Protein AF-A0A8T1UIR9-F1 (afdb_monomer_lite)

Sequence (201 aa):
MLSTDAGNGFYNWQADTLLRYFVLLFEVVESRVASELPESATGNTGTAGISAASEYYEDLECSSRRFLLLAFSPVETEKDLSAQSEYDLIADTLSRYNKPWNAVKFMVGDNCSVDQYIGRKEGAIPQIGCASHRFNLAVKDYLKKKDELITKVHAFMSKLRTVKGRAILRRVSHLSPLLRNGTRWSSTYETRYVKLQPLIV

pLDDT: mean 76.5, std 17.32, range [30.45, 92.62]

Organism: NCBI:txid29920

Secondary structure (DSSP, 8-state):
--------------HHHHHHHHHHHHHHHHHHHHHHS-SSB----------SS----GGG-BTTB----------S-TT---HHHHHHHHHHHHHHTT--GGGB--EEE-S-HHHHHHHHSTTPPPEEE-HHHHHHHHHHHHHGGGHHHHHHHHHHHHHHTSHHHHHHHHHH-S-------SSSGGGGT-THHHHHGGGT-

Radius of gyration: 24.27 Å; chains: 1; bounding box: 61×70×57 Å

Structure (mmCIF, N/CA/C/O backbone):
data_AF-A0A8T1UIR9-F1
#
_entry.id   AF-A0A8T1UIR9-F1
#
loop_
_atom_site.group_PDB
_atom_site.id
_atom_site.type_symbol
_atom_site.label_atom_id
_atom_site.label_alt_id
_atom_site.label_comp_id
_atom_site.label_asym_id
_atom_site.label_entity_id
_atom_site.label_seq_id
_atom_site.pdbx_PDB_ins_code
_atom_site.Cartn_x
_atom_site.Cartn_y
_atom_site.Cartn_z
_atom_site.occupancy
_atom_site.B_iso_or_equiv
_atom_site.auth_seq_id
_atom_site.auth_comp_id
_atom_site.auth_asym_id
_atom_site.auth_atom_id
_atom_site.pdbx_PDB_model_num
ATOM 1 N N . MET A 1 1 ? -42.740 53.243 -10.051 1.00 35.62 1 MET A N 1
ATOM 2 C CA . MET A 1 1 ? -42.230 53.038 -11.421 1.00 35.62 1 MET A CA 1
ATOM 3 C C . MET A 1 1 ? -41.187 51.943 -11.325 1.00 35.62 1 MET A C 1
ATOM 5 O O . MET A 1 1 ? -40.264 52.079 -10.534 1.00 35.62 1 MET A O 1
ATOM 9 N N . LEU A 1 2 ? -41.451 50.813 -11.974 1.00 37.88 2 LEU A N 1
ATOM 10 C CA . LEU A 1 2 ? -40.616 49.614 -11.958 1.00 37.88 2 LEU A CA 1
ATOM 11 C C . LEU A 1 2 ? -39.242 49.911 -12.570 1.00 37.88 2 LEU A C 1
ATOM 13 O O . LEU A 1 2 ? -39.187 50.482 -13.653 1.00 37.88 2 LEU A O 1
ATOM 17 N N . SER A 1 3 ? -38.173 49.449 -11.926 1.00 30.97 3 SER A N 1
ATOM 18 C CA . SER A 1 3 ? -37.089 48.780 -12.647 1.00 30.97 3 SER A CA 1
ATOM 19 C C . SER A 1 3 ? -36.356 47.856 -11.684 1.00 30.97 3 SER A C 1
ATOM 21 O O . SER A 1 3 ? -35.599 48.281 -10.818 1.00 30.97 3 SER A O 1
ATOM 23 N N . THR A 1 4 ? -36.678 46.578 -11.819 1.00 44.00 4 THR A N 1
ATOM 24 C CA . THR A 1 4 ? -35.872 45.435 -11.404 1.00 44.00 4 THR A CA 1
ATOM 25 C C . THR A 1 4 ? -34.507 45.502 -12.074 1.00 44.00 4 THR A C 1
ATOM 27 O O . THR A 1 4 ? -34.462 45.688 -13.287 1.00 44.00 4 THR A O 1
ATOM 30 N N . ASP A 1 5 ? -33.433 45.244 -11.333 1.00 34.41 5 ASP A N 1
ATOM 31 C CA . ASP A 1 5 ? -32.282 44.584 -11.937 1.00 34.41 5 ASP A CA 1
ATOM 32 C C . ASP A 1 5 ? -31.782 43.467 -11.028 1.00 34.41 5 ASP A C 1
ATOM 34 O O . ASP A 1 5 ? -31.649 43.609 -9.810 1.00 34.41 5 ASP A O 1
ATOM 38 N N . ALA A 1 6 ? -31.672 42.303 -11.652 1.00 38.66 6 ALA A N 1
ATOM 39 C CA . ALA A 1 6 ? -31.572 41.007 -11.025 1.00 38.66 6 ALA A CA 1
ATOM 40 C C . ALA A 1 6 ? -30.258 40.859 -10.253 1.00 38.66 6 ALA A C 1
ATOM 42 O O . ALA A 1 6 ? -29.174 41.168 -10.749 1.00 38.66 6 ALA A O 1
ATOM 43 N N . GLY A 1 7 ? -30.370 40.327 -9.036 1.00 35.78 7 GLY A N 1
ATOM 44 C CA . GLY A 1 7 ? -29.235 39.887 -8.245 1.00 35.78 7 GLY A CA 1
ATOM 45 C C . GLY A 1 7 ? -28.451 38.811 -8.987 1.00 35.78 7 GLY A C 1
ATOM 46 O O . GLY A 1 7 ? -28.804 37.635 -8.950 1.00 35.78 7 GLY A O 1
ATOM 47 N N . ASN A 1 8 ? -27.345 39.212 -9.607 1.00 36.91 8 ASN A N 1
ATOM 48 C CA . ASN A 1 8 ? -26.257 38.312 -9.954 1.00 36.91 8 ASN A CA 1
ATOM 49 C C . ASN A 1 8 ? -25.534 37.929 -8.657 1.00 36.91 8 ASN A C 1
ATOM 51 O O . ASN A 1 8 ? -24.481 38.464 -8.313 1.00 36.91 8 ASN A O 1
ATOM 55 N N . GLY A 1 9 ? -26.142 37.003 -7.913 1.00 38.41 9 GLY A N 1
ATOM 56 C CA . GLY A 1 9 ? -25.526 36.299 -6.797 1.00 38.41 9 GLY A CA 1
ATOM 57 C C . GLY A 1 9 ? -24.445 35.350 -7.305 1.00 38.41 9 GLY A C 1
ATOM 58 O O . GLY A 1 9 ? -24.598 34.134 -7.248 1.00 38.41 9 GLY A O 1
ATOM 59 N N . PHE A 1 10 ? -23.342 35.902 -7.808 1.00 39.75 10 PHE A N 1
ATOM 60 C CA . PHE A 1 10 ? -22.087 35.170 -7.864 1.00 39.75 10 PHE A CA 1
ATOM 61 C C . PHE A 1 10 ? -21.621 35.004 -6.419 1.00 39.75 10 PHE A C 1
ATOM 63 O O . PHE A 1 10 ? -20.957 35.875 -5.860 1.00 39.75 10 PHE A O 1
ATOM 70 N N . TYR A 1 11 ? -22.040 33.905 -5.786 1.00 47.19 11 TYR A N 1
ATOM 71 C CA . TYR A 1 11 ? -21.495 33.472 -4.508 1.00 47.19 11 TYR A CA 1
ATOM 72 C C . TYR A 1 11 ? -19.992 33.291 -4.693 1.00 47.19 11 TYR A C 1
ATOM 74 O O . TYR A 1 11 ? -19.519 32.344 -5.321 1.00 47.19 11 TYR A O 1
ATOM 82 N N . ASN A 1 12 ? -19.249 34.275 -4.204 1.00 46.66 12 ASN A N 1
ATOM 83 C CA . ASN A 1 12 ? -17.804 34.279 -4.188 1.00 46.66 12 ASN A CA 1
ATOM 84 C C . ASN A 1 12 ? -17.397 33.290 -3.090 1.00 46.66 12 ASN A C 1
ATOM 86 O O . ASN A 1 12 ? -17.334 33.646 -1.914 1.00 46.66 12 ASN A O 1
ATOM 90 N N . TRP A 1 13 ? -17.236 32.016 -3.451 1.00 48.34 13 TRP A N 1
ATOM 91 C CA . TRP A 1 13 ? -16.818 30.967 -2.525 1.00 48.34 13 TRP A CA 1
ATOM 92 C C . TRP A 1 13 ? -15.365 31.218 -2.112 1.00 48.34 13 TRP A C 1
ATOM 94 O O . TRP A 1 13 ? -14.429 30.700 -2.718 1.00 48.34 13 TRP A O 1
ATOM 104 N N . GLN A 1 14 ? -15.159 32.055 -1.095 1.00 60.00 14 GLN A N 1
ATOM 105 C CA . GLN A 1 14 ? -13.862 32.160 -0.434 1.00 60.00 14 GLN A CA 1
ATOM 106 C C . GLN A 1 14 ? -13.521 30.795 0.172 1.00 60.00 14 GLN A C 1
ATOM 108 O O . GLN A 1 14 ? -14.386 30.142 0.763 1.00 60.00 14 GLN A O 1
ATOM 113 N N . ALA A 1 15 ? -12.266 30.364 0.020 1.00 63.03 15 ALA A N 1
ATOM 114 C CA . ALA A 1 15 ? -11.771 29.070 0.494 1.00 63.03 15 ALA A CA 1
ATOM 115 C C . ALA A 1 15 ? -12.137 28.788 1.969 1.00 63.03 15 ALA A C 1
ATOM 117 O O . ALA A 1 15 ? -12.459 27.653 2.315 1.00 63.03 15 ALA A O 1
ATOM 118 N N . ASP A 1 16 ? -12.209 29.835 2.795 1.00 71.94 16 ASP A N 1
ATOM 119 C CA . ASP A 1 16 ? -12.599 29.770 4.209 1.00 71.94 16 ASP A CA 1
ATOM 120 C C . ASP A 1 16 ? -14.037 29.271 4.425 1.00 71.94 16 ASP A C 1
ATOM 122 O O . ASP A 1 16 ? -14.321 28.551 5.382 1.00 71.94 16 ASP A O 1
ATOM 126 N N . THR A 1 17 ? -14.955 29.603 3.512 1.00 81.56 17 THR A N 1
ATOM 127 C CA . THR A 1 17 ? -16.352 29.154 3.587 1.00 81.56 17 THR A CA 1
ATOM 128 C C . THR A 1 17 ? -16.456 27.666 3.270 1.00 81.56 17 THR A C 1
ATOM 130 O O . THR A 1 17 ? -17.125 26.928 3.990 1.00 81.56 17 THR A O 1
ATOM 133 N N . LEU A 1 18 ? -15.756 27.201 2.231 1.00 87.12 18 LEU A N 1
ATOM 134 C CA . LEU A 1 18 ? -15.756 25.791 1.839 1.00 87.12 18 LEU A CA 1
ATOM 135 C C . LEU A 1 18 ? -15.118 24.912 2.922 1.00 87.12 18 LEU A C 1
ATOM 137 O O . LEU A 1 18 ? -15.689 23.887 3.290 1.00 87.12 18 LEU A O 1
ATOM 141 N N . LEU A 1 19 ? -13.975 25.337 3.471 1.00 85.88 19 LEU A N 1
ATOM 142 C CA . LEU A 1 19 ? -13.292 24.618 4.546 1.00 85.88 19 LEU A CA 1
ATOM 143 C C . LEU A 1 19 ? -14.192 24.465 5.776 1.00 85.88 19 LEU A C 1
ATOM 145 O O . LEU A 1 19 ? -14.291 23.377 6.338 1.00 85.88 19 LEU A O 1
ATOM 149 N N . ARG A 1 20 ? -14.913 25.527 6.153 1.00 86.12 20 ARG A N 1
ATOM 150 C CA . ARG A 1 20 ? -15.867 25.479 7.265 1.00 86.12 20 ARG A CA 1
ATOM 151 C C . ARG A 1 20 ? -16.979 24.454 7.035 1.00 86.12 20 ARG A C 1
ATOM 153 O O . ARG A 1 20 ? -17.308 23.710 7.955 1.00 86.12 20 ARG A O 1
ATOM 160 N N . TYR A 1 21 ? -17.544 24.388 5.829 1.00 88.69 21 TYR A N 1
ATOM 161 C CA . TYR A 1 21 ? -18.560 23.381 5.506 1.00 88.69 21 TYR A CA 1
ATOM 162 C C . TYR A 1 21 ? -17.997 21.960 5.498 1.00 88.69 21 TYR A C 1
ATOM 164 O O . TYR A 1 21 ? -18.683 21.054 5.961 1.00 88.69 21 TYR A O 1
ATOM 172 N N . PHE A 1 22 ? -16.758 21.760 5.039 1.00 89.25 22 PHE A N 1
ATOM 173 C CA . PHE A 1 22 ? -16.093 20.459 5.142 1.00 89.25 22 PHE A CA 1
ATOM 174 C C . PHE A 1 22 ? -15.939 20.010 6.595 1.00 89.25 22 PHE A C 1
ATOM 176 O O . PHE A 1 22 ? -16.275 18.872 6.903 1.00 89.25 22 PHE A O 1
ATOM 183 N N . VAL A 1 23 ? -15.505 20.900 7.494 1.00 87.06 23 VAL A N 1
ATOM 184 C CA . VAL A 1 23 ? -15.367 20.585 8.927 1.00 87.06 23 VAL A CA 1
ATOM 185 C C . VAL A 1 23 ? -16.710 20.191 9.544 1.00 87.06 23 VAL A C 1
ATOM 187 O O . VAL A 1 23 ? -16.805 19.144 10.176 1.00 87.06 23 VAL A O 1
ATOM 190 N N . LEU A 1 24 ? -17.769 20.968 9.296 1.00 88.44 24 LEU A N 1
ATOM 191 C CA . LEU A 1 24 ? -19.112 20.640 9.792 1.00 88.44 24 LEU A CA 1
ATOM 192 C C . LEU A 1 24 ? -19.638 19.319 9.213 1.00 88.44 24 LEU A C 1
ATOM 194 O O . LEU A 1 24 ? -20.294 18.546 9.906 1.00 88.44 24 LEU A O 1
ATOM 198 N N . LEU A 1 25 ? -19.353 19.048 7.936 1.00 90.94 25 LEU A N 1
ATOM 199 C CA . LEU A 1 25 ? -19.733 17.793 7.302 1.00 90.94 25 LEU A CA 1
ATOM 200 C C . LEU A 1 25 ? -18.989 16.608 7.926 1.00 90.94 25 LEU A C 1
ATOM 202 O O . LEU A 1 25 ? -19.608 15.563 8.114 1.00 90.94 25 LEU A O 1
ATOM 206 N N . PHE A 1 26 ? -17.707 16.760 8.274 1.00 88.25 26 PHE A N 1
ATOM 207 C CA . PHE A 1 26 ? -16.951 15.704 8.945 1.00 88.25 26 PHE A CA 1
ATOM 208 C C . PHE A 1 26 ? -17.591 15.311 10.273 1.00 88.25 26 PHE A C 1
ATOM 210 O O . PHE A 1 26 ? -17.809 14.124 10.476 1.00 88.25 26 PHE A O 1
ATOM 217 N N . GLU A 1 27 ? -17.996 16.262 11.117 1.00 86.50 27 GLU A N 1
ATOM 218 C CA . GLU A 1 27 ? -18.657 15.950 12.397 1.00 86.50 27 GLU A CA 1
ATOM 219 C C . GLU A 1 27 ? -19.936 15.114 12.206 1.00 86.50 27 GLU A C 1
ATOM 221 O O . GLU A 1 27 ? -20.182 14.132 12.919 1.00 86.50 27 GLU A O 1
ATOM 226 N N . VAL A 1 28 ? -20.745 15.468 11.202 1.00 91.06 28 VAL A N 1
ATOM 227 C CA . VAL A 1 28 ? -21.984 14.749 10.870 1.00 91.06 28 VAL A CA 1
ATOM 228 C C . VAL A 1 28 ? -21.684 13.355 10.314 1.00 91.06 28 VAL A C 1
ATOM 230 O O . VAL A 1 28 ? -22.320 12.376 10.715 1.00 91.06 28 VAL A O 1
ATOM 233 N N . VAL A 1 29 ? -20.720 13.248 9.397 1.00 90.69 29 VAL A N 1
ATOM 234 C CA . VAL A 1 29 ? -20.327 11.979 8.773 1.00 90.69 29 VAL A CA 1
ATOM 235 C C . VAL A 1 29 ? -19.690 11.046 9.798 1.00 90.69 29 VAL A C 1
ATOM 237 O O . VAL A 1 29 ? -20.071 9.881 9.851 1.00 90.69 29 VAL A O 1
ATOM 240 N N . GLU A 1 30 ? -18.787 11.537 10.646 1.00 89.94 30 GLU A N 1
ATOM 241 C CA . GLU A 1 30 ? -18.134 10.751 11.696 1.00 89.94 30 GLU A CA 1
ATOM 242 C C . GLU A 1 30 ? -19.163 10.189 12.680 1.00 89.94 30 GLU A C 1
ATOM 244 O O . GLU A 1 30 ? -19.167 8.986 12.950 1.00 89.94 30 GLU A O 1
ATOM 249 N N . SER A 1 31 ? -20.113 11.022 13.120 1.00 89.62 31 SER A N 1
ATOM 250 C CA . SER A 1 31 ? -21.222 10.593 13.982 1.00 89.62 31 SER A CA 1
ATOM 251 C C . SER A 1 31 ? -22.072 9.507 13.318 1.00 89.62 31 SER A C 1
ATOM 253 O O . SER A 1 31 ? -22.444 8.512 13.950 1.00 89.62 31 SER A O 1
ATOM 255 N N . ARG A 1 32 ? -22.365 9.660 12.020 1.00 90.25 32 ARG A N 1
ATOM 256 C CA . ARG A 1 32 ? -23.146 8.671 11.273 1.00 90.25 32 ARG A CA 1
ATOM 257 C C . ARG A 1 32 ? -22.385 7.357 11.117 1.00 90.25 32 ARG A C 1
ATOM 259 O O . ARG A 1 32 ? -22.952 6.304 11.403 1.00 90.25 32 ARG A O 1
ATOM 266 N N . VAL A 1 33 ? -21.114 7.413 10.726 1.00 87.56 33 VAL A N 1
ATOM 267 C CA . VAL A 1 33 ? -20.243 6.239 10.588 1.00 87.56 33 VAL A CA 1
ATOM 268 C C . VAL A 1 33 ? -20.112 5.517 11.926 1.00 87.56 33 VAL A C 1
ATOM 270 O O . VAL A 1 33 ? -20.295 4.306 11.964 1.00 87.56 33 VAL A O 1
ATOM 273 N N . ALA A 1 34 ? -19.904 6.228 13.038 1.00 86.81 34 ALA A N 1
ATOM 274 C CA . ALA A 1 34 ? -19.841 5.622 14.369 1.00 86.81 34 ALA A CA 1
ATOM 275 C C . ALA A 1 34 ? -21.118 4.829 14.718 1.00 86.81 34 ALA A C 1
ATOM 277 O O . ALA A 1 34 ? -21.026 3.728 15.271 1.00 86.81 34 ALA A O 1
ATOM 278 N N . SER A 1 35 ? -22.292 5.359 14.344 1.00 86.12 35 SER A N 1
ATOM 279 C CA . SER A 1 35 ? -23.594 4.707 14.561 1.00 86.12 35 SER A CA 1
ATOM 280 C C . SER A 1 35 ? -23.853 3.504 13.647 1.00 86.12 35 SER A C 1
ATOM 282 O O . SER A 1 35 ? -24.538 2.567 14.049 1.00 86.12 35 SER A O 1
ATOM 284 N N . GLU A 1 36 ? -23.318 3.518 12.424 1.00 84.69 36 GLU A N 1
ATOM 285 C CA . GLU A 1 36 ? -23.505 2.441 11.443 1.00 84.69 36 GLU A CA 1
ATOM 286 C C . GLU A 1 36 ? -22.435 1.352 11.541 1.00 84.69 36 GLU A C 1
ATOM 288 O O . GLU A 1 36 ? -22.666 0.217 11.116 1.00 84.69 36 GLU A O 1
ATOM 293 N N . LEU A 1 37 ? -21.260 1.679 12.085 1.00 81.25 37 LEU A N 1
ATOM 294 C CA . LEU A 1 37 ? -20.197 0.712 12.280 1.00 81.25 37 LEU A CA 1
ATOM 295 C C . LEU A 1 37 ? -20.673 -0.377 13.249 1.00 81.25 37 LEU A C 1
ATOM 297 O O . LEU A 1 37 ? -21.102 -0.059 14.364 1.00 81.25 37 LEU A O 1
ATOM 301 N N . PRO A 1 38 ? -20.545 -1.659 12.877 1.00 75.00 38 PRO A N 1
ATOM 302 C CA . PRO A 1 38 ? -20.965 -2.751 13.740 1.00 75.00 38 PRO A CA 1
ATOM 303 C C . PRO A 1 38 ? -20.142 -2.774 15.037 1.00 75.00 38 PRO A C 1
ATOM 305 O O . PRO A 1 38 ? -19.020 -2.265 15.097 1.00 75.00 38 PRO A O 1
ATOM 308 N N . GLU A 1 39 ? -20.689 -3.384 16.090 1.00 68.69 39 GLU A N 1
ATOM 309 C CA . GLU A 1 39 ? -19.964 -3.606 17.357 1.00 68.69 39 GLU A CA 1
ATOM 310 C C . GLU A 1 39 ? -18.717 -4.483 17.159 1.00 68.69 39 GLU A C 1
ATOM 312 O O . GLU A 1 39 ? -17.718 -4.341 17.860 1.00 68.69 39 GLU A O 1
ATOM 317 N N . SER A 1 40 ? -18.758 -5.353 16.148 1.00 60.72 40 SER A N 1
ATOM 318 C CA . SER A 1 40 ? -17.614 -6.102 15.641 1.00 60.72 40 SER A CA 1
ATOM 319 C C . SER A 1 40 ? -17.416 -5.820 14.156 1.00 60.72 40 SER A C 1
ATOM 321 O O . SER A 1 40 ? -18.279 -6.173 13.350 1.00 60.72 40 SER A O 1
ATOM 323 N N . ALA A 1 41 ? -16.273 -5.249 13.784 1.00 57.81 41 ALA A N 1
ATOM 324 C CA . ALA A 1 41 ? -15.908 -4.977 12.400 1.00 57.81 41 ALA A CA 1
ATOM 325 C C . ALA A 1 41 ? -14.615 -5.715 12.020 1.00 57.81 41 ALA A C 1
ATOM 327 O O . ALA A 1 41 ? -13.683 -5.877 12.806 1.00 57.81 41 ALA A O 1
ATOM 328 N N . THR A 1 42 ? -14.538 -6.163 10.775 1.00 51.53 42 THR A N 1
ATOM 329 C CA . THR A 1 42 ? -13.288 -6.628 10.165 1.00 51.53 42 THR A CA 1
ATOM 330 C C . THR A 1 42 ? -12.656 -5.460 9.427 1.00 51.53 42 THR A C 1
ATOM 332 O O . THR A 1 42 ? -13.257 -4.942 8.488 1.00 51.53 42 THR A O 1
ATOM 335 N N . GLY A 1 43 ? -11.480 -5.022 9.877 1.00 50.41 43 GLY A N 1
ATOM 336 C CA . GLY A 1 43 ? -10.747 -3.913 9.278 1.00 50.41 43 GLY A CA 1
ATOM 337 C C . GLY A 1 43 ? -9.685 -4.415 8.306 1.00 50.41 43 GLY A C 1
ATOM 338 O O . GLY A 1 43 ? -8.949 -5.353 8.599 1.00 50.41 43 GLY A O 1
ATOM 339 N N . ASN A 1 44 ? -9.583 -3.779 7.144 1.00 48.38 44 ASN A N 1
ATOM 340 C CA . ASN A 1 44 ? -8.355 -3.815 6.361 1.00 48.38 44 ASN A CA 1
ATOM 341 C C . ASN A 1 44 ? -7.534 -2.593 6.781 1.00 48.38 44 ASN A C 1
ATOM 343 O O . ASN A 1 44 ? -7.704 -1.513 6.225 1.00 48.38 44 ASN A O 1
ATOM 347 N N . THR A 1 45 ? -6.691 -2.734 7.796 1.00 46.72 45 THR A N 1
ATOM 348 C CA . THR A 1 45 ? -5.608 -1.781 8.072 1.00 46.72 45 THR A CA 1
ATOM 349 C C . THR A 1 45 ? -4.461 -2.095 7.119 1.00 46.72 45 THR A C 1
ATOM 351 O O . THR A 1 45 ? -3.392 -2.538 7.515 1.00 46.72 45 THR A O 1
ATOM 354 N N . GLY A 1 46 ? -4.731 -1.933 5.824 1.00 43.09 46 GLY A N 1
ATOM 355 C CA . GLY A 1 46 ? -3.705 -2.011 4.806 1.00 43.09 46 GLY A CA 1
ATOM 356 C C . GLY A 1 46 ? -2.860 -0.757 4.918 1.00 43.09 46 GLY A C 1
ATOM 357 O O . GLY A 1 46 ? -3.298 0.319 4.505 1.00 43.09 46 GLY A O 1
ATOM 358 N N . THR A 1 47 ? -1.651 -0.891 5.447 1.00 40.25 47 THR A N 1
ATOM 359 C CA . THR A 1 47 ? -0.556 0.037 5.190 1.00 40.25 47 THR A CA 1
ATOM 360 C C . THR A 1 47 ? -0.297 0.051 3.694 1.00 40.25 47 THR A C 1
ATOM 362 O O . THR A 1 47 ? 0.517 -0.674 3.125 1.00 40.25 47 THR A O 1
ATOM 365 N N . ALA A 1 48 ? -1.027 0.913 3.002 1.00 40.09 48 ALA A N 1
ATOM 366 C CA . ALA A 1 48 ? -0.605 1.416 1.721 1.00 40.09 48 ALA A CA 1
ATOM 367 C C . ALA A 1 48 ? 0.653 2.256 1.980 1.00 40.09 48 ALA A C 1
ATOM 369 O O . ALA A 1 48 ? 0.582 3.476 2.095 1.00 40.09 48 ALA A O 1
ATOM 370 N N . GLY A 1 49 ? 1.818 1.610 2.070 1.00 35.44 49 GLY A N 1
ATOM 371 C CA . GLY A 1 49 ? 3.114 2.253 1.876 1.00 35.44 49 GLY A CA 1
ATOM 372 C C . GLY A 1 49 ? 3.210 2.768 0.438 1.00 35.44 49 GLY A C 1
ATOM 373 O O . GLY A 1 49 ? 3.979 2.255 -0.371 1.00 35.44 49 GLY A O 1
ATOM 374 N N . ILE A 1 50 ? 2.365 3.735 0.079 1.00 36.56 50 ILE A N 1
ATOM 375 C CA . ILE A 1 50 ? 2.219 4.267 -1.268 1.00 36.56 50 ILE A CA 1
ATOM 376 C C . ILE A 1 50 ? 2.786 5.677 -1.253 1.00 36.56 50 ILE A C 1
ATOM 378 O O . ILE A 1 50 ? 2.175 6.641 -0.799 1.00 36.56 50 ILE A O 1
ATOM 382 N N . SER A 1 51 ? 3.986 5.791 -1.815 1.00 31.31 51 SER A N 1
ATOM 383 C CA . SER A 1 51 ? 4.466 7.071 -2.310 1.00 31.31 51 SER A CA 1
ATOM 384 C C . SER A 1 51 ? 3.576 7.503 -3.484 1.00 31.31 51 SER A C 1
ATOM 386 O O . SER A 1 51 ? 3.596 6.904 -4.554 1.00 31.31 51 SER A O 1
ATOM 388 N N . ALA A 1 52 ? 2.818 8.574 -3.250 1.00 30.70 52 ALA A N 1
ATOM 389 C CA . ALA A 1 52 ? 2.160 9.443 -4.225 1.00 30.70 52 ALA A CA 1
ATOM 390 C C . ALA A 1 52 ? 0.978 8.889 -5.072 1.00 30.70 52 ALA A C 1
ATOM 392 O O . ALA A 1 52 ? 1.130 8.223 -6.093 1.00 30.70 52 ALA A O 1
ATOM 393 N N . ALA A 1 53 ? -0.211 9.392 -4.716 1.00 30.45 53 ALA A N 1
ATOM 394 C CA . ALA A 1 53 ? -1.128 10.167 -5.569 1.00 30.45 53 ALA A CA 1
ATOM 395 C C . ALA A 1 53 ? -1.918 9.524 -6.733 1.00 30.45 53 ALA A C 1
ATOM 397 O O . ALA A 1 53 ? -2.599 10.271 -7.432 1.00 30.45 53 ALA A O 1
ATOM 398 N N . SER A 1 54 ? -1.908 8.211 -6.989 1.00 33.56 54 SER A N 1
ATOM 399 C CA . SER A 1 54 ? -2.687 7.692 -8.139 1.00 33.56 54 SER A CA 1
ATOM 400 C C . SER A 1 54 ? -3.022 6.192 -8.089 1.00 33.56 54 SER A C 1
ATOM 402 O O . SER A 1 54 ? -2.829 5.489 -9.082 1.00 33.56 54 SER A O 1
ATOM 404 N N . GLU A 1 55 ? -3.547 5.663 -6.985 1.00 38.06 55 GLU A N 1
ATOM 405 C CA . GLU A 1 55 ? -4.086 4.290 -6.996 1.00 38.06 55 GLU A CA 1
ATOM 406 C C . GLU A 1 55 ? -5.502 4.267 -6.402 1.00 38.06 55 GLU A C 1
ATOM 408 O O . GLU A 1 55 ? -5.717 4.481 -5.214 1.00 38.06 55 GLU A O 1
ATOM 413 N N . TYR A 1 56 ? -6.473 4.116 -7.308 1.00 38.66 56 TYR A N 1
ATOM 414 C CA . TYR A 1 56 ? -7.900 3.933 -7.053 1.00 38.66 56 TYR A CA 1
ATOM 415 C C . TYR A 1 56 ? -8.082 2.596 -6.317 1.00 38.66 56 TYR A C 1
ATOM 417 O O . TYR A 1 56 ? -7.547 1.579 -6.759 1.00 38.66 56 TYR A O 1
ATOM 425 N N . TYR A 1 57 ? -8.807 2.586 -5.199 1.00 49.09 57 TYR A N 1
ATOM 426 C CA . TYR A 1 57 ? -9.092 1.366 -4.442 1.00 49.09 57 TYR A CA 1
ATOM 427 C C . TYR A 1 57 ? -10.170 0.533 -5.159 1.00 49.09 57 TYR A C 1
ATOM 429 O O . TYR A 1 57 ? -11.336 0.560 -4.772 1.00 49.09 57 TYR A O 1
ATOM 437 N N . GLU A 1 58 ? -9.797 -0.212 -6.202 1.00 41.38 58 GLU A N 1
ATOM 438 C CA . GLU A 1 58 ? -10.716 -1.145 -6.887 1.00 41.38 58 GLU A CA 1
ATOM 439 C C . GLU A 1 58 ? -11.236 -2.259 -5.947 1.00 41.38 58 GLU A C 1
ATOM 441 O O . GLU A 1 58 ? -12.288 -2.840 -6.196 1.00 41.38 58 GLU A O 1
ATOM 446 N N . ASP A 1 59 ? -10.574 -2.498 -4.806 1.00 51.56 59 ASP A N 1
ATOM 447 C CA . ASP A 1 59 ? -10.973 -3.499 -3.800 1.00 51.56 59 ASP A CA 1
ATOM 448 C C . ASP A 1 59 ? -12.216 -3.115 -2.963 1.00 51.56 59 ASP A C 1
ATOM 450 O O . ASP A 1 59 ? -12.706 -3.939 -2.185 1.00 51.56 5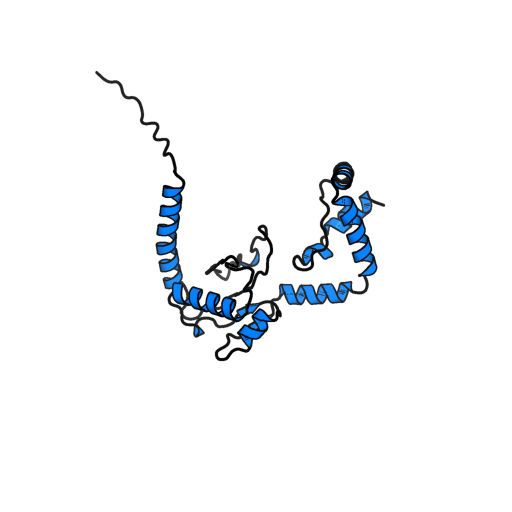9 ASP A O 1
ATOM 454 N N . LEU A 1 60 ? -12.747 -1.890 -3.089 1.00 56.00 60 LEU A N 1
ATOM 455 C CA . LEU A 1 60 ? -13.931 -1.445 -2.330 1.00 56.00 60 LEU A CA 1
ATOM 456 C C . LEU A 1 60 ? -15.260 -1.740 -3.049 1.00 56.00 60 LEU A C 1
ATOM 458 O O . LEU A 1 60 ? -16.327 -1.620 -2.441 1.00 56.00 60 LEU A O 1
ATOM 462 N N . GLU A 1 61 ? -15.228 -2.155 -4.318 1.00 54.84 61 GLU A N 1
ATOM 463 C CA . GLU A 1 61 ? -16.428 -2.509 -5.080 1.00 54.84 61 GLU A CA 1
ATOM 464 C C . GLU A 1 61 ? -16.795 -3.985 -4.868 1.00 54.84 61 GLU A C 1
ATOM 466 O O . GLU A 1 61 ? -16.513 -4.865 -5.677 1.00 54.84 61 GLU A O 1
ATOM 471 N N . CYS A 1 62 ? -17.464 -4.280 -3.751 1.00 64.12 62 CYS A N 1
ATOM 472 C CA . CYS A 1 62 ? -18.072 -5.589 -3.522 1.00 64.12 62 CYS A CA 1
ATOM 473 C C . CYS A 1 62 ? -19.582 -5.446 -3.332 1.00 64.12 62 CYS A C 1
ATOM 475 O O . CYS A 1 62 ? -20.049 -4.933 -2.324 1.00 64.12 62 CYS A O 1
ATOM 477 N N . SER A 1 63 ? -20.384 -5.977 -4.256 1.00 72.94 63 SER A N 1
ATOM 478 C CA . SER A 1 63 ? -21.854 -5.919 -4.150 1.00 72.94 63 SER A CA 1
ATOM 479 C C . SER A 1 63 ? -22.408 -6.600 -2.890 1.00 72.94 63 SER A C 1
ATOM 481 O O . SER A 1 63 ? -23.493 -6.259 -2.426 1.00 72.94 63 SER A O 1
ATOM 483 N N . SER A 1 64 ? -21.654 -7.543 -2.315 1.00 75.69 64 SER A N 1
ATOM 484 C CA . SER A 1 64 ? -22.024 -8.269 -1.096 1.00 75.69 64 SER A CA 1
ATOM 485 C C . SER A 1 64 ? -21.502 -7.643 0.205 1.00 75.69 64 SER A C 1
ATOM 487 O O . SER A 1 64 ? -21.897 -8.090 1.282 1.00 75.69 64 SER A O 1
ATOM 489 N N . ARG A 1 65 ? -20.605 -6.644 0.144 1.00 70.94 65 ARG A N 1
ATOM 490 C CA . ARG A 1 65 ? -19.944 -6.072 1.330 1.00 70.94 65 ARG A CA 1
ATOM 491 C C . ARG A 1 65 ? -19.733 -4.573 1.187 1.00 70.94 65 ARG A C 1
ATOM 493 O O . ARG A 1 65 ? -19.257 -4.098 0.168 1.00 70.94 65 ARG A O 1
ATOM 500 N N . ARG A 1 66 ? -20.014 -3.829 2.253 1.00 72.94 66 ARG A N 1
ATOM 501 C CA . ARG A 1 66 ? -19.673 -2.407 2.323 1.00 72.94 66 ARG A CA 1
ATOM 502 C C . ARG A 1 66 ? -18.287 -2.247 2.923 1.00 72.94 66 ARG A C 1
ATOM 504 O O . ARG A 1 66 ? -17.992 -2.859 3.947 1.00 72.94 66 ARG A O 1
ATOM 511 N N . PHE A 1 67 ? -17.483 -1.389 2.314 1.00 77.75 67 PHE A N 1
ATOM 512 C CA . PHE A 1 67 ? -16.213 -0.955 2.868 1.00 77.75 67 PHE A CA 1
ATOM 513 C C . PHE A 1 67 ? -16.277 0.537 3.177 1.00 77.75 67 PHE A C 1
ATOM 515 O O . PHE A 1 67 ? -16.828 1.314 2.398 1.00 77.75 67 PHE A O 1
ATOM 522 N N . LEU A 1 68 ? -15.726 0.924 4.324 1.00 79.81 68 LEU A N 1
ATOM 523 C CA . LEU A 1 68 ? -15.672 2.306 4.785 1.00 79.81 68 LEU A CA 1
ATOM 524 C C . LEU A 1 68 ? -14.216 2.668 5.066 1.00 79.81 68 LEU A C 1
ATOM 526 O O . LEU A 1 68 ? -13.520 1.940 5.775 1.00 79.81 68 LEU A O 1
ATOM 530 N N . LEU A 1 69 ? -13.767 3.792 4.514 1.00 84.88 69 LEU A N 1
ATOM 531 C CA . LEU A 1 69 ? -12.463 4.364 4.827 1.00 84.88 69 LEU A CA 1
ATOM 532 C C . LEU A 1 69 ? -12.582 5.156 6.133 1.00 84.88 69 LEU A C 1
ATOM 534 O O . LEU A 1 69 ? -13.237 6.194 6.159 1.00 84.88 69 LEU A O 1
ATOM 538 N N . LEU A 1 70 ? -11.978 4.651 7.211 1.00 85.56 70 LEU A N 1
ATOM 539 C CA . LEU A 1 70 ? -12.079 5.270 8.540 1.00 85.56 70 LEU A CA 1
ATOM 540 C C . LEU A 1 70 ? -11.029 6.352 8.783 1.00 85.56 70 LEU A C 1
ATOM 542 O O . LEU A 1 70 ? -11.316 7.343 9.452 1.00 85.56 70 LEU A O 1
ATOM 546 N N . ALA A 1 71 ? -9.830 6.163 8.237 1.00 84.69 71 ALA A N 1
ATOM 547 C CA . ALA A 1 71 ? -8.742 7.119 8.319 1.00 84.69 71 ALA A CA 1
ATOM 548 C C . ALA A 1 71 ? -7.872 7.037 7.065 1.00 84.69 71 ALA A C 1
ATOM 550 O O . ALA A 1 71 ? -7.649 5.964 6.506 1.00 84.69 71 ALA A O 1
ATOM 551 N N . PHE A 1 72 ? -7.364 8.194 6.654 1.00 83.94 72 PHE A N 1
ATOM 552 C CA . PHE A 1 72 ? -6.303 8.329 5.670 1.00 83.94 72 PHE A CA 1
ATOM 553 C C . PHE A 1 72 ? -5.386 9.442 6.165 1.00 83.94 72 PHE A C 1
ATOM 555 O O . PHE A 1 72 ? -5.683 10.622 5.980 1.00 83.94 72 PHE A O 1
ATOM 562 N N . SER A 1 73 ? -4.329 9.058 6.879 1.00 77.88 73 SER A N 1
ATOM 563 C CA . SER A 1 73 ? -3.405 10.012 7.483 1.00 77.88 73 SER A CA 1
ATOM 564 C C . SER A 1 73 ? -2.111 10.070 6.676 1.00 77.88 73 SER A C 1
ATOM 566 O O . SER A 1 73 ? -1.539 9.012 6.387 1.00 77.88 73 SER A O 1
ATOM 568 N N . PRO A 1 74 ? -1.631 11.264 6.284 1.00 73.06 74 PRO A N 1
ATOM 569 C CA . PRO A 1 74 ? -0.264 11.384 5.815 1.00 73.06 74 PRO A CA 1
ATOM 570 C C . PRO A 1 74 ? 0.693 11.036 6.961 1.00 73.06 74 PRO A C 1
ATOM 572 O O . PRO A 1 74 ? 0.366 11.168 8.138 1.00 73.06 74 PRO A O 1
ATOM 575 N N . VAL A 1 75 ? 1.912 10.636 6.618 1.00 66.69 75 VAL A N 1
ATOM 576 C CA . VAL A 1 75 ? 2.983 10.535 7.610 1.00 66.69 75 VAL A CA 1
ATOM 577 C C . VAL A 1 75 ? 3.272 11.951 8.119 1.00 66.69 75 VAL A C 1
ATOM 579 O O . VAL A 1 75 ? 3.900 12.737 7.413 1.00 66.69 75 VAL A O 1
ATOM 582 N N . GLU A 1 76 ? 2.782 12.297 9.313 1.00 63.53 76 GLU A N 1
ATOM 583 C CA . GLU A 1 76 ? 2.919 13.653 9.869 1.00 63.53 76 GLU A CA 1
ATOM 584 C C . GLU A 1 76 ? 4.383 14.027 10.122 1.00 63.53 76 GLU A C 1
ATOM 586 O O . GLU A 1 76 ? 4.781 15.180 9.964 1.00 63.53 76 GLU A O 1
ATOM 591 N N . THR A 1 77 ? 5.204 13.036 10.478 1.00 69.69 77 THR A N 1
ATOM 592 C CA . THR A 1 77 ? 6.638 13.204 10.707 1.00 69.69 77 THR A CA 1
ATOM 593 C C . THR A 1 77 ? 7.412 12.133 9.949 1.00 69.69 77 THR A C 1
ATOM 595 O O . THR A 1 77 ? 7.450 10.983 10.366 1.00 69.69 77 THR A O 1
ATOM 598 N N . GLU A 1 78 ? 8.118 12.504 8.876 1.00 69.88 78 GLU A N 1
ATOM 599 C CA . GLU A 1 78 ? 8.940 11.559 8.088 1.00 69.88 78 GLU A CA 1
ATOM 600 C C . GLU A 1 78 ? 10.017 10.830 8.916 1.00 69.88 78 GLU A C 1
ATOM 602 O O . GLU A 1 78 ? 10.538 9.796 8.501 1.00 69.88 78 GLU A O 1
ATOM 607 N N . LYS A 1 79 ? 10.371 11.375 10.087 1.00 71.69 79 LYS A N 1
ATOM 608 C CA . LYS A 1 79 ? 11.344 10.778 11.011 1.00 71.69 79 LYS A CA 1
ATOM 609 C C . LYS A 1 79 ? 10.777 9.613 11.819 1.00 71.69 79 LYS A C 1
ATOM 611 O O . LYS A 1 79 ? 11.570 8.846 12.357 1.00 71.69 79 LYS A O 1
ATOM 616 N N . ASP A 1 80 ? 9.455 9.501 11.931 1.00 76.25 80 ASP A N 1
ATOM 617 C CA . ASP A 1 80 ? 8.804 8.487 12.749 1.00 76.25 80 ASP A CA 1
ATOM 618 C C . ASP A 1 80 ? 7.815 7.663 11.921 1.00 76.25 80 ASP A C 1
ATOM 620 O O . ASP A 1 80 ? 6.662 8.025 11.706 1.00 76.25 80 ASP A O 1
ATOM 624 N N . LEU A 1 81 ? 8.328 6.532 11.442 1.00 78.31 81 LEU A N 1
ATOM 625 C CA . LEU A 1 81 ? 7.592 5.469 10.758 1.00 78.31 81 LEU A CA 1
ATOM 626 C C . LEU A 1 81 ? 7.584 4.204 11.626 1.00 78.31 81 LEU A C 1
ATOM 628 O O . LEU A 1 81 ? 7.701 3.084 11.123 1.00 78.31 81 LEU A O 1
ATOM 632 N N . SER A 1 82 ? 7.593 4.382 12.950 1.00 84.56 82 SER A N 1
ATOM 633 C CA . SER A 1 82 ? 7.670 3.266 13.878 1.00 84.56 82 SER A CA 1
ATOM 634 C C . SER A 1 82 ? 6.346 2.507 13.945 1.00 84.56 82 SER A C 1
ATOM 636 O O . SER A 1 82 ? 5.262 3.045 13.724 1.00 84.56 82 SER A O 1
ATOM 638 N N . ALA A 1 83 ? 6.433 1.239 14.335 1.00 85.19 83 ALA A N 1
ATOM 639 C CA . ALA A 1 83 ? 5.246 0.427 14.553 1.00 85.19 83 ALA A CA 1
ATOM 640 C C . ALA A 1 83 ? 4.390 0.894 15.735 1.00 85.19 83 ALA A C 1
ATOM 642 O O . ALA A 1 83 ? 3.215 0.546 15.816 1.00 85.19 83 ALA A O 1
ATOM 643 N N . GLN A 1 84 ? 4.971 1.673 16.652 1.00 86.62 84 GLN A N 1
ATOM 644 C CA . GLN A 1 84 ? 4.230 2.263 17.756 1.00 86.62 84 GLN A CA 1
ATOM 645 C C . GLN A 1 84 ? 3.328 3.394 17.255 1.00 86.62 84 GLN A C 1
ATOM 647 O O . GLN A 1 84 ? 2.145 3.396 17.565 1.00 86.62 84 GLN A O 1
ATOM 652 N N . SER A 1 85 ? 3.846 4.276 16.405 1.00 86.00 85 SER A N 1
ATOM 653 C CA . SER A 1 85 ? 3.090 5.408 15.853 1.00 86.00 85 SER A CA 1
ATOM 654 C C . SER A 1 85 ? 1.940 4.938 14.964 1.00 86.00 85 SER A C 1
ATOM 656 O O . SER A 1 85 ? 0.855 5.513 14.978 1.00 86.00 85 SER A O 1
ATOM 658 N N . GLU A 1 86 ? 2.133 3.834 14.242 1.00 84.00 86 GLU A N 1
ATOM 659 C CA . GLU A 1 86 ? 1.050 3.204 13.491 1.00 84.00 86 GLU A CA 1
ATOM 660 C C . GLU A 1 86 ? 0.012 2.522 14.397 1.00 84.00 86 GLU A C 1
ATOM 662 O O . GLU A 1 86 ? -1.191 2.653 14.170 1.00 84.00 86 GLU A O 1
ATOM 667 N N . TYR A 1 87 ? 0.451 1.834 15.455 1.00 86.00 87 TYR A N 1
ATOM 668 C CA . TYR A 1 87 ? -0.456 1.291 16.468 1.00 86.00 87 TYR A CA 1
ATOM 669 C C . TYR A 1 87 ? -1.332 2.395 17.081 1.00 86.00 87 TYR A C 1
ATOM 671 O O . TYR A 1 87 ? -2.544 2.216 17.222 1.00 86.00 87 TYR A O 1
ATOM 679 N N . ASP A 1 88 ? -0.727 3.538 17.406 1.00 87.56 88 ASP A N 1
ATOM 680 C CA . ASP A 1 88 ? -1.413 4.693 17.984 1.00 87.56 88 ASP A CA 1
ATOM 681 C C . ASP A 1 88 ? -2.389 5.317 16.980 1.00 87.56 88 ASP A C 1
ATOM 683 O O . ASP A 1 88 ? -3.534 5.579 17.335 1.00 87.56 88 ASP A O 1
ATOM 687 N N . LEU A 1 89 ? -2.022 5.411 15.695 1.00 87.25 89 LEU A N 1
ATOM 688 C CA . LEU A 1 89 ? -2.941 5.843 14.637 1.00 87.25 89 LEU A CA 1
ATOM 689 C C . LEU A 1 89 ? -4.194 4.955 14.552 1.00 87.25 89 LEU A C 1
ATOM 691 O O . LEU A 1 89 ? -5.309 5.464 14.389 1.00 87.25 89 LEU A O 1
ATOM 695 N N . ILE A 1 90 ? -4.041 3.630 14.663 1.00 86.62 90 ILE A N 1
ATOM 696 C CA . ILE A 1 90 ? -5.184 2.705 14.684 1.00 86.62 90 ILE A CA 1
ATOM 697 C C . ILE A 1 90 ? -6.037 2.963 15.934 1.00 86.62 90 ILE A C 1
ATOM 699 O O . ILE A 1 90 ? -7.262 3.059 15.829 1.00 86.62 90 ILE A O 1
ATOM 703 N N . ALA A 1 91 ? -5.414 3.098 17.106 1.00 88.62 91 ALA A N 1
ATOM 704 C CA . ALA A 1 91 ? -6.118 3.331 18.366 1.00 88.62 91 ALA A CA 1
ATOM 705 C C . ALA A 1 91 ? -6.889 4.666 18.376 1.00 88.62 91 ALA A C 1
ATOM 707 O O . ALA A 1 91 ? -8.057 4.701 18.777 1.00 88.62 91 ALA A O 1
ATOM 708 N N . ASP A 1 92 ? -6.283 5.736 17.869 1.00 90.69 92 ASP A N 1
ATOM 709 C CA . ASP A 1 92 ? -6.899 7.058 17.738 1.00 90.69 92 ASP A CA 1
ATOM 710 C C . ASP A 1 92 ? -8.065 7.032 16.747 1.00 90.69 92 ASP A C 1
ATOM 712 O O . ASP A 1 92 ? -9.139 7.578 17.016 1.00 90.69 92 ASP A O 1
ATOM 716 N N . THR A 1 93 ? -7.895 6.326 15.624 1.00 89.56 93 THR A N 1
ATOM 717 C CA . THR A 1 93 ? -8.967 6.129 14.640 1.00 89.56 93 THR A CA 1
ATOM 718 C C . THR A 1 93 ? -10.157 5.413 15.273 1.00 89.56 93 THR A C 1
ATOM 720 O O . THR A 1 93 ? -11.292 5.852 15.113 1.00 89.56 93 THR A O 1
ATOM 723 N N . LEU A 1 94 ? -9.933 4.333 16.026 1.00 88.81 94 LEU A N 1
ATOM 724 C CA . LEU A 1 94 ? -11.014 3.615 16.707 1.00 88.81 94 LEU A CA 1
ATOM 725 C C . LEU A 1 94 ? -11.700 4.484 17.768 1.00 88.81 94 LEU A C 1
ATOM 727 O O . LEU A 1 94 ? -12.931 4.505 17.837 1.00 88.81 94 LEU A O 1
ATOM 731 N N . SER A 1 95 ? -10.920 5.247 18.536 1.00 91.50 95 SER A N 1
ATOM 732 C CA . SER A 1 95 ? -11.429 6.160 19.565 1.00 91.50 95 SER A CA 1
ATOM 733 C C . SER A 1 95 ? -12.335 7.240 18.972 1.00 91.50 95 SER A C 1
ATOM 735 O O . SER A 1 95 ? -13.399 7.515 19.527 1.00 91.50 95 SER A O 1
ATOM 737 N N . ARG A 1 96 ? -11.986 7.778 17.796 1.00 89.94 96 ARG A N 1
ATOM 738 C CA . ARG A 1 96 ? -12.804 8.756 17.059 1.00 89.94 96 ARG A CA 1
ATOM 739 C C . ARG A 1 96 ? -14.212 8.247 16.741 1.00 89.94 96 ARG A C 1
ATOM 741 O O . ARG A 1 96 ? -15.169 9.010 16.808 1.00 89.94 96 ARG A O 1
ATOM 748 N N . TYR A 1 97 ? -14.356 6.955 16.448 1.00 89.38 97 TYR A N 1
ATOM 749 C CA . TYR A 1 97 ? -15.654 6.322 16.179 1.00 89.38 97 TYR A CA 1
ATOM 750 C C . TYR A 1 97 ? -16.248 5.604 17.399 1.00 89.38 97 TYR A C 1
ATOM 752 O O . TYR A 1 97 ? -17.181 4.808 17.254 1.00 89.38 97 TYR A O 1
ATOM 760 N N . ASN A 1 98 ? -15.712 5.867 18.596 1.00 89.88 98 ASN A N 1
ATOM 761 C CA . ASN A 1 98 ? -16.110 5.24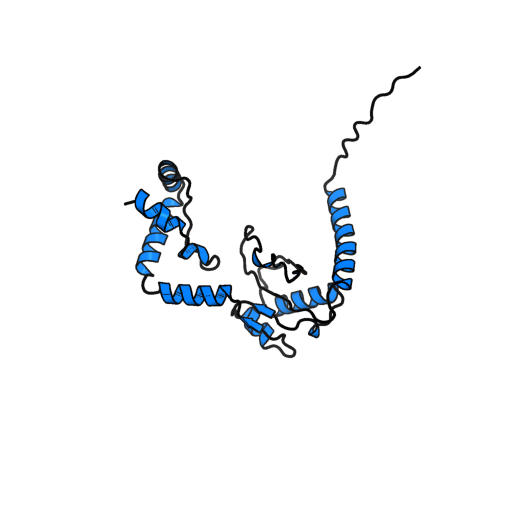0 19.854 1.00 89.88 98 ASN A CA 1
ATOM 762 C C . ASN A 1 98 ? -16.107 3.699 19.782 1.00 89.88 98 ASN A C 1
ATOM 764 O O . ASN A 1 98 ? -17.039 3.029 20.238 1.00 89.88 98 ASN A O 1
ATOM 768 N N . LYS A 1 99 ? -15.078 3.126 19.146 1.00 85.94 99 LYS A N 1
ATOM 769 C CA . LYS A 1 99 ? -14.900 1.678 19.023 1.00 85.94 99 LYS A CA 1
ATOM 770 C C . LYS A 1 99 ? -13.770 1.188 19.928 1.00 85.94 99 LYS A C 1
ATOM 772 O O . LYS A 1 99 ? -12.691 1.774 19.929 1.00 85.94 99 LYS A O 1
ATOM 777 N N . PRO A 1 100 ? -13.982 0.099 20.686 1.00 88.38 100 PRO A N 1
ATOM 778 C CA . PRO A 1 100 ? -12.910 -0.518 21.455 1.00 88.38 100 PRO A CA 1
ATOM 779 C C . PRO A 1 100 ? -11.924 -1.252 20.536 1.00 88.38 100 PRO A C 1
ATOM 781 O O . PRO A 1 100 ? -12.281 -1.699 19.447 1.00 88.38 100 PRO A O 1
ATOM 784 N N . TRP A 1 101 ? -10.692 -1.462 21.007 1.00 86.44 101 TRP A N 1
ATOM 785 C CA . TRP A 1 101 ? -9.647 -2.188 20.268 1.00 86.44 101 TRP A CA 1
ATOM 786 C C . TRP A 1 101 ? -10.096 -3.584 19.791 1.00 86.44 101 TRP A C 1
ATOM 788 O O . TRP A 1 101 ? -9.853 -3.982 18.654 1.00 86.44 101 TRP A O 1
ATOM 798 N N . ASN A 1 102 ? -10.848 -4.309 20.627 1.00 84.62 102 ASN A N 1
ATOM 799 C CA . ASN A 1 102 ? -11.372 -5.649 20.323 1.00 84.62 102 ASN A CA 1
ATOM 800 C C . ASN A 1 102 ? -12.521 -5.672 19.286 1.00 84.62 102 ASN A C 1
ATOM 802 O O . ASN A 1 102 ? -12.992 -6.758 18.904 1.00 84.62 102 ASN A O 1
ATOM 806 N N . ALA A 1 103 ? -12.983 -4.498 18.835 1.00 84.94 103 ALA A N 1
ATOM 807 C CA . ALA A 1 103 ? -13.914 -4.383 17.722 1.00 84.94 103 ALA A CA 1
ATOM 808 C C . ALA A 1 103 ? -13.255 -4.842 16.417 1.00 84.94 103 ALA A C 1
ATOM 810 O O . ALA A 1 103 ? -13.955 -5.405 15.576 1.00 84.94 103 ALA A O 1
ATOM 811 N N . VAL A 1 104 ? -11.931 -4.676 16.280 1.00 85.56 104 VAL A N 1
ATOM 812 C CA . VAL A 1 104 ? -11.158 -5.137 15.122 1.00 85.56 104 VAL A CA 1
ATOM 813 C C . VAL A 1 104 ? -10.853 -6.627 1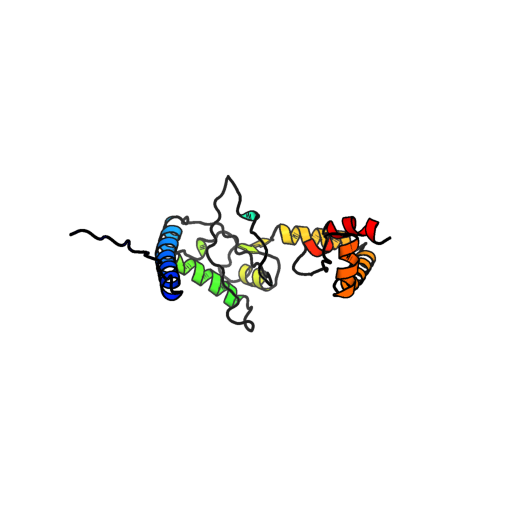5.255 1.00 85.56 104 VAL A C 1
ATOM 815 O O . VAL A 1 104 ? -10.166 -7.062 16.176 1.00 85.56 104 VAL A O 1
ATOM 818 N N . LYS A 1 105 ? -11.376 -7.439 14.329 1.00 84.31 105 LYS A N 1
ATOM 819 C CA . LYS A 1 105 ? -11.207 -8.907 14.378 1.00 84.31 105 LYS A CA 1
ATOM 820 C C . LYS A 1 105 ? -9.924 -9.420 13.749 1.00 84.31 105 LYS A C 1
ATOM 822 O O . LYS A 1 105 ? -9.403 -10.443 14.182 1.00 84.31 105 LYS A O 1
ATOM 827 N N . PHE A 1 106 ? -9.444 -8.731 12.728 1.00 83.38 106 PHE A N 1
ATOM 828 C CA . PHE A 1 106 ? -8.151 -8.979 12.1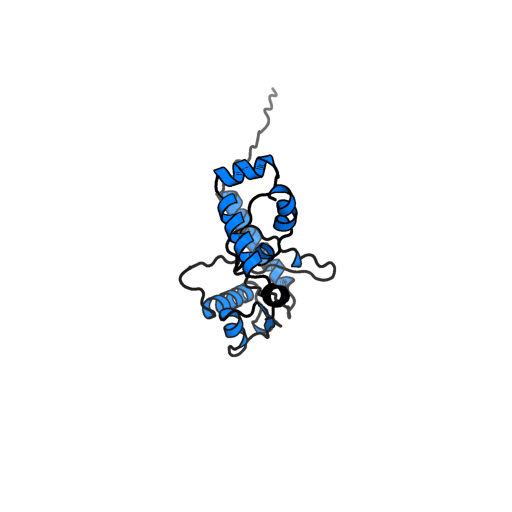22 1.00 83.38 106 PHE A CA 1
ATOM 829 C C . PHE A 1 106 ? -7.688 -7.724 11.387 1.00 83.38 106 PHE A C 1
ATOM 831 O O . PHE A 1 106 ? -8.501 -6.853 11.078 1.00 83.38 106 PHE A O 1
ATOM 838 N N . MET A 1 107 ? -6.396 -7.683 11.093 1.00 85.31 107 MET A N 1
ATOM 839 C CA . MET A 1 107 ? -5.738 -6.724 10.220 1.00 85.31 107 MET A CA 1
ATOM 840 C C . MET A 1 107 ? -5.278 -7.454 8.959 1.00 85.31 107 MET A C 1
ATOM 842 O O . MET A 1 107 ? -4.769 -8.572 9.040 1.00 85.31 107 MET A O 1
ATOM 846 N N . VAL A 1 108 ? -5.445 -6.831 7.795 1.00 84.88 108 VAL A N 1
ATOM 847 C CA . VAL A 1 108 ? -4.821 -7.294 6.553 1.00 84.88 108 VAL A CA 1
ATOM 848 C C . VAL A 1 108 ? -3.678 -6.345 6.241 1.00 84.88 108 VAL A C 1
ATOM 850 O O . VAL A 1 108 ? -3.912 -5.169 6.007 1.00 84.88 108 VAL A O 1
ATOM 853 N N . GLY A 1 109 ? -2.459 -6.864 6.251 1.00 81.12 109 GLY A N 1
ATOM 854 C CA . GLY A 1 109 ? -1.240 -6.080 6.077 1.00 81.12 109 GLY A CA 1
ATOM 855 C C . GLY A 1 109 ? -0.236 -6.828 5.217 1.00 81.12 109 GLY A C 1
ATOM 856 O O . GLY A 1 109 ? -0.413 -8.021 4.929 1.00 81.12 109 GLY A O 1
ATOM 857 N N . ASP A 1 110 ? 0.797 -6.141 4.748 1.00 81.25 110 ASP A N 1
ATOM 858 C CA . ASP A 1 110 ? 1.925 -6.844 4.156 1.00 81.25 110 ASP A CA 1
ATOM 859 C C . ASP A 1 110 ? 2.777 -7.507 5.261 1.00 81.25 110 ASP A C 1
ATOM 861 O O . ASP A 1 110 ? 2.384 -7.593 6.422 1.00 81.25 110 ASP A O 1
ATOM 865 N N . ASN A 1 111 ? 3.899 -8.129 4.897 1.00 80.19 111 ASN A N 1
ATOM 866 C CA . ASN A 1 111 ? 4.764 -8.780 5.886 1.00 80.19 111 ASN A CA 1
ATOM 867 C C . ASN A 1 111 ? 5.932 -7.871 6.299 1.00 80.19 111 ASN A C 1
ATOM 869 O O . ASN A 1 111 ? 7.023 -8.375 6.587 1.00 80.19 111 ASN A O 1
ATOM 873 N N . CYS A 1 112 ? 5.767 -6.546 6.259 1.00 82.81 112 CYS A N 1
ATOM 874 C CA . CYS A 1 112 ? 6.809 -5.630 6.697 1.00 82.81 112 CYS A CA 1
ATOM 875 C C . CYS A 1 112 ? 7.042 -5.734 8.211 1.00 82.81 112 CYS A C 1
ATOM 877 O O . CYS A 1 112 ? 6.253 -6.302 8.968 1.00 82.81 112 CYS A O 1
ATOM 879 N N . SER A 1 113 ? 8.179 -5.211 8.671 1.00 85.00 113 SER A N 1
ATOM 880 C CA . SER A 1 113 ? 8.554 -5.263 10.087 1.00 85.00 113 SER A CA 1
ATOM 881 C C . SER A 1 113 ? 7.583 -4.508 10.993 1.00 85.00 113 SER A C 1
ATOM 883 O O . SER A 1 113 ? 7.465 -4.860 12.164 1.00 85.00 113 SER A O 1
ATOM 885 N N . VAL A 1 114 ? 6.919 -3.480 10.458 1.00 84.75 114 VAL A N 1
ATOM 886 C CA . VAL A 1 114 ? 5.953 -2.663 11.193 1.00 84.75 114 VAL A CA 1
ATOM 887 C C . VAL A 1 114 ? 4.677 -3.457 11.453 1.00 84.75 114 VAL A C 1
ATOM 889 O O . VAL A 1 114 ? 4.347 -3.697 12.616 1.00 84.75 114 VAL A O 1
ATOM 892 N N . ASP A 1 115 ? 4.061 -3.988 10.395 1.00 84.69 115 ASP A N 1
ATOM 893 C CA . ASP A 1 115 ? 2.911 -4.882 10.497 1.00 84.69 115 ASP A CA 1
ATOM 894 C C . ASP A 1 115 ? 3.248 -6.054 11.431 1.00 84.69 115 ASP A C 1
ATOM 896 O O . ASP A 1 115 ? 2.583 -6.248 12.446 1.00 84.69 115 ASP A O 1
ATOM 900 N N . GLN A 1 116 ? 4.357 -6.770 11.208 1.00 85.69 116 GLN A N 1
ATOM 901 C CA . G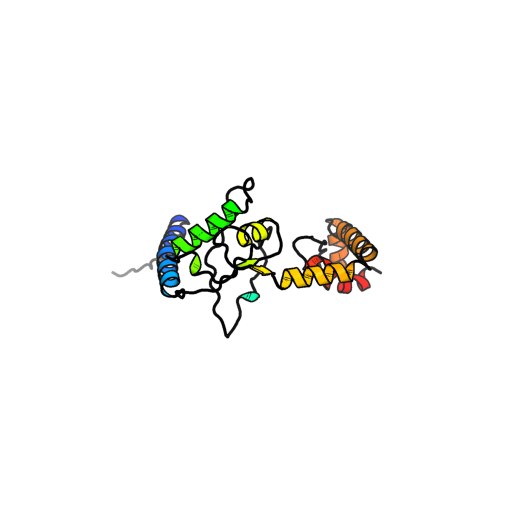LN A 1 116 ? 4.753 -7.892 12.072 1.00 85.69 116 GLN A CA 1
ATOM 902 C C . GLN A 1 116 ? 4.865 -7.523 13.559 1.00 85.69 116 GLN A C 1
ATOM 904 O O . GLN A 1 116 ? 4.562 -8.356 14.415 1.00 85.69 116 GLN A O 1
ATOM 909 N N . TYR A 1 117 ? 5.325 -6.312 13.881 1.00 87.50 117 TYR A N 1
ATOM 910 C CA . TYR A 1 117 ? 5.416 -5.852 15.263 1.00 87.50 117 TYR A CA 1
ATOM 911 C C . TYR A 1 117 ? 4.026 -5.670 15.878 1.00 87.50 117 TYR A C 1
ATOM 913 O O . TYR A 1 117 ? 3.765 -6.210 16.954 1.00 87.50 117 TYR A O 1
ATOM 921 N N . ILE A 1 118 ? 3.116 -4.986 15.175 1.00 84.88 118 ILE A N 1
ATOM 922 C CA . ILE A 1 118 ? 1.730 -4.777 15.625 1.00 84.88 118 ILE A CA 1
ATOM 923 C C . ILE A 1 118 ? 1.049 -6.124 15.902 1.00 84.88 118 ILE A C 1
ATOM 925 O O . ILE A 1 118 ? 0.363 -6.275 16.909 1.00 84.88 118 ILE A O 1
ATOM 929 N N . GLY A 1 119 ? 1.288 -7.126 15.054 1.00 85.88 119 GLY A N 1
ATOM 930 C CA . GLY A 1 119 ? 0.680 -8.457 15.159 1.00 85.88 119 GLY A CA 1
ATOM 931 C C . GLY A 1 119 ? 1.243 -9.334 16.273 1.00 85.88 119 GLY A C 1
ATOM 932 O O . GLY A 1 119 ? 0.644 -10.354 16.606 1.00 85.88 119 GLY A O 1
ATOM 933 N N . ARG A 1 120 ? 2.394 -8.965 16.845 1.00 87.81 120 ARG A N 1
ATOM 934 C CA . ARG A 1 120 ? 3.058 -9.698 17.937 1.00 87.81 120 ARG A CA 1
ATOM 935 C C . ARG A 1 120 ? 2.971 -8.989 19.287 1.00 87.81 120 ARG A C 1
ATOM 937 O O . ARG A 1 120 ? 3.415 -9.555 20.283 1.00 87.81 120 ARG A O 1
ATOM 944 N N . LYS A 1 121 ? 2.446 -7.764 19.327 1.00 86.00 121 LYS A N 1
ATOM 945 C CA . LYS A 1 121 ? 2.272 -6.988 20.558 1.00 86.00 121 LYS A CA 1
ATOM 946 C C . LYS A 1 121 ? 1.249 -7.663 21.488 1.00 86.00 121 LYS A C 1
ATOM 948 O O . LYS A 1 121 ? 0.381 -8.412 21.046 1.00 86.00 121 LYS A O 1
ATOM 953 N N . GLU A 1 122 ? 1.338 -7.430 22.793 1.00 76.62 122 GLU A N 1
ATOM 954 C CA . GLU A 1 122 ? 0.316 -7.920 23.725 1.00 76.62 122 GLU A CA 1
ATOM 955 C C . GLU A 1 122 ? -1.049 -7.292 23.396 1.00 76.62 122 GLU A C 1
ATOM 957 O O . GLU A 1 122 ? -1.133 -6.099 23.109 1.00 76.62 122 GLU A O 1
ATOM 962 N N . GLY A 1 123 ? -2.111 -8.104 23.370 1.00 80.25 123 GLY A N 1
ATOM 963 C CA . GLY A 1 123 ? -3.424 -7.660 22.886 1.00 80.25 123 GLY A CA 1
ATOM 964 C C . GLY A 1 123 ? -3.489 -7.423 21.369 1.00 80.25 123 GLY A C 1
ATOM 965 O O . GLY A 1 123 ? -4.408 -6.749 20.899 1.00 80.25 123 GLY A O 1
ATOM 966 N N . ALA A 1 124 ? -2.527 -7.952 20.600 1.00 81.88 124 ALA A N 1
ATOM 967 C CA . ALA A 1 124 ? -2.478 -7.795 19.151 1.00 81.88 124 ALA A CA 1
ATOM 968 C C . ALA A 1 124 ? -3.742 -8.294 18.444 1.00 81.88 124 ALA A C 1
ATOM 970 O O . ALA A 1 124 ? -4.349 -9.310 18.790 1.00 81.88 124 ALA A O 1
ATOM 971 N N . ILE A 1 125 ? -4.075 -7.579 17.376 1.00 78.44 125 ILE A N 1
ATOM 972 C CA . ILE A 1 125 ? -5.097 -7.967 16.414 1.00 78.44 125 ILE A CA 1
ATOM 973 C C . ILE A 1 125 ? -4.508 -9.070 15.513 1.00 78.44 125 ILE A C 1
ATOM 975 O O . ILE A 1 125 ? -3.408 -8.881 14.981 1.00 78.44 125 ILE A O 1
ATOM 979 N N . PRO A 1 126 ? -5.211 -10.201 15.289 1.00 84.19 126 PRO A N 1
ATOM 980 C CA . PRO A 1 126 ? -4.767 -11.235 14.357 1.00 84.19 126 PRO A CA 1
ATOM 981 C C . PRO A 1 126 ? -4.455 -10.668 12.970 1.00 84.19 126 PRO A C 1
ATOM 983 O O . PRO A 1 126 ? -5.217 -9.859 12.446 1.00 84.19 126 PRO A O 1
ATOM 986 N N . GLN A 1 127 ? -3.368 -11.116 12.344 1.00 84.62 127 GLN A N 1
ATOM 987 C CA . GLN A 1 127 ? -2.959 -10.617 11.030 1.00 84.62 127 GLN A CA 1
ATOM 988 C C . GLN A 1 127 ? -3.164 -11.632 9.919 1.00 84.62 127 GLN A C 1
ATOM 990 O O . GLN A 1 127 ? -2.821 -12.808 10.043 1.00 84.62 127 GLN A O 1
ATOM 995 N N . ILE A 1 128 ? -3.673 -11.141 8.795 1.00 84.88 128 ILE A N 1
ATOM 996 C CA . ILE A 1 128 ? -3.813 -11.879 7.549 1.00 84.88 128 ILE A CA 1
ATOM 997 C C . ILE A 1 128 ? -2.880 -11.244 6.523 1.00 84.88 128 ILE A C 1
ATOM 999 O O . ILE A 1 128 ? -2.977 -10.060 6.215 1.00 84.88 128 ILE A O 1
ATOM 1003 N N . GLY A 1 129 ? -1.995 -12.057 5.948 1.00 84.00 129 GLY A N 1
ATOM 1004 C CA . GLY A 1 129 ? -1.082 -11.585 4.915 1.00 84.00 129 GLY A CA 1
ATOM 1005 C C . GLY A 1 129 ? -1.823 -11.127 3.658 1.00 84.00 129 GLY A C 1
ATOM 1006 O O . GLY A 1 129 ? -2.598 -11.886 3.056 1.00 84.00 129 GLY A O 1
ATOM 1007 N N . CYS A 1 130 ? -1.516 -9.910 3.224 1.00 85.38 130 CYS A N 1
ATOM 1008 C CA . CYS A 1 130 ? -2.063 -9.271 2.040 1.00 85.38 130 CYS A CA 1
ATOM 1009 C C . CYS A 1 130 ? -1.935 -10.181 0.806 1.00 85.38 130 CYS A C 1
ATOM 1011 O O . CYS A 1 130 ? -0.847 -10.643 0.441 1.00 85.38 130 CYS A O 1
ATOM 1013 N N . ALA A 1 131 ? -3.071 -10.485 0.171 1.00 85.88 131 ALA A N 1
ATOM 1014 C CA . ALA A 1 131 ? -3.127 -11.409 -0.960 1.00 85.88 131 ALA A CA 1
ATOM 1015 C C . ALA A 1 131 ? -2.334 -10.883 -2.166 1.00 85.88 131 ALA A C 1
ATOM 1017 O O . ALA A 1 131 ? -1.591 -11.648 -2.783 1.00 85.88 131 ALA A O 1
ATOM 1018 N N . SER A 1 132 ? -2.421 -9.580 -2.450 1.00 83.50 132 SER A N 1
ATOM 1019 C CA . SER A 1 132 ? -1.667 -8.947 -3.536 1.00 83.50 132 SER A CA 1
ATOM 1020 C C . SER A 1 132 ? -0.158 -8.977 -3.272 1.00 83.50 132 SER A C 1
ATOM 1022 O O . SER A 1 132 ? 0.616 -9.265 -4.187 1.00 83.50 132 SER A O 1
ATOM 1024 N N . HIS A 1 133 ? 0.277 -8.797 -2.018 1.00 83.81 133 HIS A N 1
ATOM 1025 C CA . HIS A 1 133 ? 1.686 -8.932 -1.647 1.00 83.81 133 HIS A CA 1
ATOM 1026 C C . HIS A 1 133 ? 2.192 -10.367 -1.833 1.00 83.81 133 HIS A C 1
ATOM 1028 O O . HIS A 1 133 ? 3.231 -10.580 -2.460 1.00 83.81 133 HIS A O 1
ATOM 1034 N N . ARG A 1 134 ? 1.437 -11.367 -1.355 1.00 87.75 134 ARG A N 1
ATOM 1035 C CA . ARG A 1 134 ? 1.768 -12.791 -1.547 1.00 87.75 134 ARG A CA 1
ATOM 1036 C C . ARG A 1 134 ? 1.843 -13.162 -3.027 1.00 87.75 134 ARG A C 1
ATOM 1038 O O . ARG A 1 134 ? 2.780 -13.844 -3.439 1.00 87.75 134 ARG A O 1
ATOM 1045 N N . PHE A 1 135 ? 0.901 -12.672 -3.828 1.00 88.75 135 PHE A N 1
ATOM 1046 C CA . PHE A 1 135 ? 0.917 -12.862 -5.274 1.00 88.75 135 PHE A CA 1
ATOM 1047 C C . PHE A 1 135 ? 2.161 -12.229 -5.911 1.00 88.75 135 PHE A C 1
ATOM 1049 O O . PHE A 1 135 ? 2.857 -12.876 -6.688 1.00 88.75 135 PHE A O 1
ATOM 1056 N N . ASN A 1 136 ? 2.511 -11.001 -5.525 1.00 86.81 136 ASN A N 1
ATOM 1057 C CA . ASN A 1 136 ? 3.726 -10.347 -5.999 1.00 86.81 136 ASN A CA 1
ATOM 1058 C C . ASN A 1 136 ? 5.005 -11.109 -5.616 1.00 86.81 136 ASN A C 1
ATOM 1060 O O . ASN A 1 136 ? 5.916 -11.200 -6.435 1.00 86.81 136 ASN A O 1
ATOM 1064 N N . LEU A 1 137 ? 5.089 -11.683 -4.413 1.00 88.19 137 LEU A N 1
ATOM 1065 C CA . LEU A 1 137 ? 6.220 -12.534 -4.030 1.00 88.19 137 LEU A CA 1
ATOM 1066 C C . LEU A 1 137 ? 6.333 -13.764 -4.941 1.00 88.19 137 LEU A C 1
ATOM 1068 O O . LEU A 1 137 ? 7.428 -14.061 -5.417 1.00 88.19 137 LEU A O 1
ATOM 1072 N N . ALA A 1 138 ? 5.212 -14.421 -5.256 1.00 91.69 138 ALA A N 1
ATOM 1073 C CA . ALA A 1 138 ? 5.190 -15.542 -6.195 1.00 91.69 138 ALA A CA 1
ATOM 1074 C C . ALA A 1 138 ? 5.623 -15.122 -7.612 1.00 91.69 138 ALA A C 1
ATOM 1076 O O . ALA A 1 138 ? 6.424 -15.806 -8.248 1.00 91.69 138 ALA A O 1
ATOM 1077 N N . VAL A 1 139 ? 5.159 -13.963 -8.094 1.00 89.50 139 VAL A N 1
ATOM 1078 C CA . VAL A 1 139 ? 5.583 -13.405 -9.390 1.00 89.50 139 VAL A CA 1
ATOM 1079 C C . VAL A 1 139 ? 7.080 -13.088 -9.393 1.00 89.50 139 VAL A C 1
ATOM 1081 O O . VAL A 1 139 ? 7.769 -13.413 -10.359 1.00 89.50 139 VAL A O 1
ATOM 1084 N N . LYS A 1 140 ? 7.615 -12.491 -8.321 1.00 88.31 140 LYS A N 1
ATOM 1085 C CA . LYS A 1 140 ? 9.053 -12.207 -8.187 1.00 88.31 140 LYS A CA 1
ATOM 1086 C C . LYS A 1 140 ? 9.889 -13.483 -8.243 1.00 88.31 140 LYS A C 1
ATOM 1088 O O . LYS A 1 140 ? 10.892 -13.507 -8.954 1.00 88.31 140 LYS A O 1
ATOM 1093 N N . ASP A 1 141 ? 9.472 -14.534 -7.540 1.00 92.31 141 ASP A N 1
ATOM 1094 C CA . ASP A 1 141 ? 10.169 -15.822 -7.561 1.00 92.31 141 ASP A CA 1
ATOM 1095 C C . ASP A 1 141 ? 10.127 -16.469 -8.954 1.00 92.31 141 ASP A C 1
ATOM 1097 O O . ASP A 1 141 ? 11.164 -16.847 -9.504 1.00 92.31 141 ASP A O 1
ATOM 1101 N N . TYR A 1 142 ? 8.956 -16.469 -9.600 1.00 91.12 142 TYR A N 1
ATOM 1102 C CA . TYR A 1 142 ? 8.796 -16.947 -10.975 1.00 91.12 142 TYR A CA 1
ATOM 1103 C C . TYR A 1 142 ? 9.707 -16.201 -11.968 1.00 91.12 142 TYR A C 1
ATOM 1105 O O . TYR A 1 142 ? 10.363 -16.809 -12.821 1.00 91.12 142 TYR A O 1
ATOM 1113 N N . LEU A 1 143 ? 9.790 -14.875 -11.839 1.00 89.62 143 LEU A N 1
ATOM 1114 C CA . LEU A 1 143 ? 10.581 -14.012 -12.715 1.00 89.62 143 LEU A CA 1
ATOM 1115 C C . LEU A 1 143 ? 12.084 -14.024 -12.416 1.00 89.62 143 LEU A C 1
ATOM 1117 O O . LEU A 1 143 ? 12.856 -13.521 -13.233 1.00 89.62 143 LEU A O 1
ATOM 1121 N N . LYS A 1 144 ? 12.534 -14.640 -11.317 1.00 90.56 144 LYS A N 1
ATOM 1122 C CA . LYS A 1 144 ? 13.955 -14.705 -10.934 1.00 90.56 144 LYS A CA 1
ATOM 1123 C C . LYS A 1 144 ? 14.839 -15.279 -12.045 1.00 90.56 144 LYS A C 1
ATOM 1125 O O . LYS A 1 144 ? 15.933 -14.783 -12.293 1.00 90.56 144 LYS A O 1
ATOM 1130 N N . LYS A 1 145 ? 14.333 -16.266 -12.794 1.00 92.06 145 LYS A N 1
ATOM 1131 C CA . LYS A 1 145 ? 15.029 -16.869 -13.952 1.00 92.06 145 LYS A CA 1
ATOM 1132 C C . LYS A 1 145 ? 15.159 -15.930 -15.161 1.00 92.06 145 LYS A C 1
ATOM 1134 O O . LYS A 1 145 ? 15.850 -16.258 -16.120 1.00 92.06 145 LYS A O 1
ATOM 1139 N N . LYS A 1 146 ? 14.456 -14.797 -15.159 1.00 89.69 146 LYS A N 1
ATOM 1140 C CA . LYS A 1 146 ? 14.415 -13.800 -16.238 1.00 89.69 146 LYS A CA 1
ATOM 1141 C C . LYS A 1 146 ? 15.000 -12.454 -15.802 1.00 89.69 146 LYS A C 1
ATOM 1143 O O . LYS A 1 146 ? 14.851 -11.480 -16.536 1.00 89.69 146 LYS A O 1
ATOM 1148 N N . ASP A 1 147 ? 15.672 -12.385 -14.652 1.00 88.12 147 ASP A N 1
ATOM 1149 C CA . ASP A 1 147 ? 16.145 -11.115 -14.091 1.00 88.12 147 ASP A CA 1
ATOM 1150 C C . ASP A 1 147 ? 17.135 -10.380 -15.013 1.00 88.12 147 ASP A C 1
ATOM 1152 O O . ASP A 1 147 ? 17.068 -9.158 -15.138 1.00 88.12 147 ASP A O 1
ATOM 1156 N N . GLU A 1 148 ? 17.966 -11.106 -15.771 1.00 90.56 148 GLU A N 1
ATOM 1157 C CA . GLU A 1 148 ? 18.851 -10.495 -16.774 1.00 90.56 148 GLU A CA 1
ATOM 1158 C C . GLU A 1 148 ? 18.054 -9.775 -17.877 1.00 90.56 148 GLU A C 1
ATOM 1160 O O . GLU A 1 148 ? 18.353 -8.635 -18.241 1.00 90.56 148 GLU A O 1
ATOM 1165 N N . LEU A 1 149 ? 16.996 -10.413 -18.390 1.00 88.25 149 LEU A N 1
ATOM 1166 C CA . LEU A 1 149 ? 16.120 -9.816 -19.398 1.00 88.25 149 LEU A CA 1
ATOM 1167 C C . LEU A 1 149 ? 15.378 -8.605 -18.823 1.00 88.25 149 LEU A C 1
ATOM 1169 O O . LEU A 1 149 ? 15.331 -7.552 -19.457 1.00 88.25 149 LEU A O 1
ATOM 1173 N N . ILE A 1 150 ? 14.843 -8.733 -17.608 1.00 88.25 150 ILE A N 1
ATOM 1174 C CA . ILE A 1 150 ? 14.150 -7.643 -16.909 1.00 88.25 150 ILE A CA 1
ATOM 1175 C C . ILE A 1 150 ? 15.097 -6.455 -16.699 1.00 88.25 150 ILE A C 1
ATOM 1177 O O . ILE A 1 150 ? 14.709 -5.306 -16.916 1.00 88.25 150 ILE A O 1
ATOM 1181 N N . THR A 1 151 ? 16.357 -6.714 -16.355 1.00 89.62 151 THR A N 1
ATOM 1182 C CA . THR A 1 151 ? 17.394 -5.688 -16.197 1.00 89.62 151 THR A CA 1
ATOM 1183 C C . THR A 1 151 ? 17.697 -4.981 -17.519 1.00 89.62 151 THR A C 1
ATOM 1185 O O . THR A 1 151 ? 17.777 -3.751 -17.553 1.00 89.62 151 THR A O 1
ATOM 1188 N N . LYS A 1 152 ? 17.779 -5.717 -18.637 1.00 89.12 152 LYS A N 1
ATOM 1189 C CA . LYS A 1 152 ? 17.940 -5.126 -19.979 1.00 89.12 152 LYS A CA 1
ATOM 1190 C C . LYS A 1 152 ? 16.759 -4.227 -20.351 1.00 89.12 152 LYS A C 1
ATOM 1192 O O . LYS A 1 152 ? 16.972 -3.099 -20.799 1.00 89.12 152 LYS A O 1
ATOM 1197 N N . VAL A 1 153 ? 15.527 -4.683 -20.108 1.00 88.06 153 VAL A N 1
ATOM 1198 C CA . VAL A 1 153 ? 14.309 -3.883 -20.331 1.00 88.06 153 VAL A CA 1
ATOM 1199 C C . VAL A 1 153 ? 14.329 -2.618 -19.469 1.00 88.06 153 VAL A C 1
ATOM 1201 O O . VAL A 1 153 ? 14.076 -1.525 -19.974 1.00 88.06 153 VAL A O 1
ATOM 1204 N N . HIS A 1 154 ? 14.705 -2.726 -18.193 1.00 89.00 154 HIS A N 1
ATOM 1205 C CA . HIS A 1 154 ? 14.814 -1.575 -17.297 1.00 89.00 154 HIS A CA 1
ATOM 1206 C C . HIS A 1 154 ? 15.853 -0.546 -17.776 1.00 89.00 154 HIS A C 1
ATOM 1208 O O . HIS A 1 154 ? 15.574 0.658 -17.802 1.00 89.00 154 HIS A O 1
ATOM 1214 N N . ALA A 1 155 ? 17.036 -0.999 -18.199 1.00 90.12 155 ALA A N 1
ATOM 1215 C CA . ALA A 1 155 ? 18.082 -0.131 -18.737 1.00 90.12 155 ALA A CA 1
ATOM 1216 C C . ALA A 1 155 ? 17.623 0.577 -20.021 1.00 90.12 155 ALA A C 1
ATOM 1218 O O . ALA A 1 155 ? 17.845 1.777 -20.202 1.00 90.12 155 ALA A O 1
ATOM 1219 N N . PHE A 1 156 ? 16.928 -0.146 -20.896 1.00 87.69 156 PHE A N 1
ATOM 1220 C CA . PHE A 1 156 ? 16.364 0.414 -22.114 1.00 87.69 156 PHE A CA 1
ATOM 1221 C C . PHE A 1 156 ? 15.301 1.488 -21.822 1.00 87.69 156 PHE A C 1
ATOM 1223 O O . PHE A 1 156 ? 15.366 2.603 -22.344 1.00 87.69 156 PHE A O 1
ATOM 1230 N N . MET A 1 157 ? 14.378 1.212 -20.903 1.00 88.94 157 MET A N 1
ATOM 1231 C CA . MET A 1 157 ? 13.321 2.156 -20.523 1.00 88.94 157 MET A CA 1
ATOM 1232 C C . MET A 1 157 ? 13.880 3.384 -19.802 1.00 88.94 157 MET A C 1
ATOM 1234 O O . MET A 1 157 ? 13.371 4.493 -19.973 1.00 88.94 157 MET A O 1
ATOM 1238 N N . SER A 1 158 ? 14.994 3.223 -19.088 1.00 90.88 158 SER A N 1
ATOM 1239 C CA . SER A 1 158 ? 15.750 4.335 -18.507 1.00 90.88 158 SER A CA 1
ATOM 1240 C C . SER A 1 158 ? 16.298 5.287 -19.573 1.00 90.88 158 SER A C 1
ATOM 1242 O O . SER A 1 158 ? 16.235 6.503 -19.381 1.00 90.88 158 SER A O 1
ATOM 1244 N N . LYS A 1 159 ? 16.749 4.771 -20.728 1.00 89.94 159 LYS A N 1
ATOM 1245 C CA . LYS A 1 159 ? 17.162 5.599 -21.877 1.00 89.94 159 LYS A CA 1
ATOM 1246 C C . LYS A 1 159 ? 15.970 6.321 -22.507 1.00 89.94 159 LYS A C 1
ATOM 1248 O O . LYS A 1 159 ? 16.040 7.527 -22.764 1.00 89.94 159 LYS A O 1
ATOM 1253 N N . LEU A 1 160 ? 14.853 5.614 -22.699 1.00 88.69 160 LEU A N 1
ATOM 1254 C CA . LEU A 1 160 ? 13.640 6.200 -23.275 1.00 88.69 160 LEU A CA 1
ATOM 1255 C C . LEU A 1 160 ? 12.994 7.259 -22.377 1.00 88.69 160 LEU A C 1
ATOM 1257 O O . LEU A 1 160 ? 12.340 8.161 -22.891 1.00 88.69 160 LEU A O 1
ATOM 1261 N N . ARG A 1 161 ? 13.182 7.197 -21.052 1.00 90.94 161 ARG A N 1
ATOM 1262 C CA . ARG A 1 161 ? 12.623 8.165 -20.090 1.00 90.94 161 ARG A CA 1
ATOM 1263 C C . ARG A 1 161 ? 13.102 9.604 -20.324 1.00 90.94 161 ARG A C 1
ATOM 1265 O O . ARG A 1 161 ? 12.410 10.534 -19.908 1.00 90.94 161 ARG A O 1
ATOM 1272 N N . THR A 1 162 ? 14.257 9.786 -20.962 1.00 92.62 162 THR A N 1
ATOM 1273 C CA . THR A 1 162 ? 14.829 11.105 -21.279 1.00 92.62 162 THR A CA 1
ATOM 1274 C C . THR A 1 162 ? 13.919 11.913 -22.209 1.00 92.62 162 THR A C 1
ATOM 1276 O O . THR A 1 162 ? 13.116 11.349 -22.948 1.00 92.62 162 THR A O 1
ATOM 1279 N N . VAL A 1 163 ? 14.056 13.244 -22.226 1.00 92.50 163 VAL A N 1
ATOM 1280 C CA . VAL A 1 163 ? 13.250 14.114 -23.110 1.00 92.50 163 VAL A CA 1
ATOM 1281 C C . VAL A 1 163 ? 13.390 13.700 -24.582 1.00 92.50 163 VAL A C 1
ATOM 1283 O O . VAL A 1 163 ? 12.386 13.542 -25.278 1.00 92.50 163 VAL A O 1
ATOM 1286 N N . LYS A 1 164 ? 14.627 13.445 -25.034 1.00 92.25 164 LYS A N 1
ATOM 1287 C CA . LYS A 1 164 ? 14.920 12.970 -26.397 1.00 92.25 164 LYS A CA 1
ATOM 1288 C C . LYS A 1 164 ? 14.347 11.571 -26.645 1.00 92.25 164 LYS A C 1
ATOM 1290 O O . LYS A 1 164 ? 13.688 11.360 -27.659 1.00 92.25 164 LYS A O 1
ATOM 1295 N N . GLY A 1 165 ? 14.524 10.642 -25.703 1.00 89.88 165 GLY A N 1
ATOM 1296 C CA . GLY A 1 165 ? 13.972 9.287 -25.791 1.00 89.88 165 GLY A CA 1
ATOM 1297 C C . GLY A 1 165 ? 12.445 9.273 -25.900 1.00 89.88 165 GLY A C 1
ATOM 1298 O O . GLY A 1 165 ? 11.894 8.605 -26.771 1.00 89.88 165 GLY A O 1
ATOM 1299 N N . ARG A 1 166 ? 11.751 10.091 -25.100 1.00 91.00 166 ARG A N 1
ATOM 1300 C CA . ARG A 1 166 ? 10.291 10.257 -25.172 1.00 91.00 166 ARG A CA 1
ATOM 1301 C C . ARG A 1 166 ? 9.842 10.896 -26.480 1.00 91.00 166 ARG A C 1
ATOM 1303 O O . ARG A 1 166 ? 8.758 10.587 -26.960 1.00 91.00 166 ARG A O 1
ATOM 1310 N N . ALA A 1 167 ? 10.623 11.816 -27.047 1.00 91.38 167 ALA A N 1
ATOM 1311 C CA . ALA A 1 167 ? 10.319 12.396 -28.354 1.00 91.38 167 ALA A CA 1
ATOM 1312 C C . ALA A 1 167 ? 10.397 11.343 -29.470 1.00 91.38 167 ALA A C 1
ATOM 1314 O O . ALA A 1 167 ? 9.512 11.310 -30.317 1.00 91.38 167 ALA A O 1
ATOM 1315 N N . ILE A 1 168 ? 11.398 10.457 -29.431 1.00 89.12 168 ILE A N 1
ATOM 1316 C CA . ILE A 1 168 ? 11.516 9.329 -30.366 1.00 89.12 168 ILE A CA 1
ATOM 1317 C C . ILE A 1 168 ? 10.349 8.358 -30.175 1.00 89.12 168 ILE A C 1
ATOM 1319 O O . ILE A 1 168 ? 9.666 8.032 -31.139 1.00 89.12 168 ILE A O 1
ATOM 1323 N N . LEU A 1 169 ? 10.068 7.958 -28.931 1.00 88.94 169 LEU A N 1
ATOM 1324 C CA . LEU A 1 169 ? 9.000 7.004 -28.629 1.00 88.94 169 LEU A CA 1
ATOM 1325 C C . LEU A 1 169 ? 7.627 7.497 -29.101 1.00 88.94 169 LEU A C 1
ATOM 1327 O O . LEU A 1 169 ? 6.873 6.725 -29.682 1.00 88.94 169 LEU A O 1
ATOM 1331 N N . ARG A 1 170 ? 7.339 8.795 -28.936 1.00 92.06 170 ARG A N 1
ATOM 1332 C CA . ARG A 1 170 ? 6.088 9.421 -29.395 1.00 92.06 170 ARG A CA 1
ATOM 1333 C C . ARG A 1 170 ? 5.855 9.333 -30.904 1.00 92.06 170 ARG A C 1
ATOM 1335 O O . ARG A 1 170 ? 4.716 9.465 -31.331 1.00 92.06 170 ARG A O 1
ATOM 1342 N N . ARG A 1 171 ? 6.902 9.112 -31.708 1.00 89.19 171 ARG A N 1
ATOM 1343 C CA . ARG A 1 171 ? 6.768 8.923 -33.163 1.00 89.19 171 ARG A CA 1
ATOM 1344 C C . ARG A 1 171 ? 6.224 7.545 -33.533 1.00 89.19 171 ARG A C 1
ATOM 1346 O O . ARG A 1 171 ? 5.661 7.404 -34.608 1.00 89.19 171 ARG A O 1
ATOM 1353 N N . VAL A 1 172 ? 6.412 6.550 -32.665 1.00 87.25 172 VAL A N 1
ATOM 1354 C CA . VAL A 1 172 ? 6.065 5.144 -32.937 1.00 87.25 172 VAL A CA 1
ATOM 1355 C C . VAL A 1 172 ? 4.992 4.600 -31.992 1.00 87.25 172 VAL A C 1
ATOM 1357 O O . VAL A 1 172 ? 4.388 3.573 -32.276 1.00 87.25 172 VAL A O 1
ATOM 1360 N N . SER A 1 173 ? 4.727 5.271 -30.866 1.00 86.81 173 SER A N 1
ATOM 1361 C CA . SER A 1 173 ? 3.745 4.848 -29.868 1.00 86.81 173 SER A CA 1
ATOM 1362 C C . SER A 1 173 ? 3.209 6.020 -29.044 1.00 86.81 173 SER A C 1
ATOM 1364 O O . SER A 1 173 ? 3.925 6.973 -28.753 1.00 86.81 173 SER A O 1
ATOM 1366 N N . HIS A 1 174 ? 1.968 5.910 -28.568 1.00 87.31 174 HIS A N 1
ATOM 1367 C CA . HIS A 1 174 ? 1.411 6.806 -27.545 1.00 87.31 174 HIS A CA 1
ATOM 1368 C C . HIS A 1 174 ? 1.854 6.426 -26.118 1.00 87.31 174 HIS A C 1
ATOM 1370 O O . HIS A 1 174 ? 1.552 7.131 -25.155 1.00 87.31 174 HIS A O 1
ATOM 1376 N N . LEU A 1 175 ? 2.548 5.295 -25.956 1.00 86.69 175 LEU A N 1
ATOM 1377 C CA . LEU A 1 175 ? 2.973 4.791 -24.657 1.00 86.69 175 LEU A CA 1
ATOM 1378 C C . LEU A 1 175 ? 4.149 5.600 -24.102 1.00 86.69 175 LEU A C 1
ATOM 1380 O O . LEU A 1 175 ? 5.030 6.053 -24.829 1.00 86.69 175 LEU A O 1
ATOM 1384 N N . SER A 1 176 ? 4.189 5.740 -22.777 1.00 86.00 176 SER A N 1
ATOM 1385 C CA . SER A 1 176 ? 5.306 6.360 -22.065 1.00 86.00 176 SER A CA 1
ATOM 1386 C C . SER A 1 176 ? 6.190 5.316 -21.374 1.00 86.00 176 SER A C 1
ATOM 1388 O O . SER A 1 176 ? 5.669 4.284 -20.929 1.00 86.00 176 SER A O 1
ATOM 1390 N N . PRO A 1 177 ? 7.507 5.576 -21.238 1.00 86.56 177 PRO A N 1
ATOM 1391 C CA . PRO A 1 177 ? 8.408 4.679 -20.534 1.00 86.56 177 PRO A CA 1
ATOM 1392 C C . PRO A 1 177 ? 8.000 4.556 -19.071 1.00 86.56 177 PRO A C 1
ATOM 1394 O O . PRO A 1 177 ? 7.921 5.562 -18.360 1.00 86.56 177 PRO A O 1
ATOM 1397 N N . LEU A 1 178 ? 7.768 3.322 -18.637 1.00 86.50 178 LEU A N 1
ATOM 1398 C CA . LEU A 1 178 ? 7.570 2.950 -17.248 1.00 86.50 178 LEU A CA 1
ATOM 1399 C C . LEU A 1 178 ? 8.829 2.246 -16.747 1.00 86.50 178 LEU A C 1
ATOM 1401 O O . LEU A 1 178 ? 9.398 1.413 -17.449 1.00 86.50 178 LEU A O 1
ATOM 1405 N N . LEU A 1 179 ? 9.280 2.613 -15.552 1.00 85.69 179 LEU A N 1
ATOM 1406 C CA . LEU A 1 179 ? 10.397 1.942 -14.908 1.00 85.69 179 LEU A CA 1
ATOM 1407 C C . LEU A 1 179 ? 9.888 0.946 -13.887 1.00 85.69 179 LEU A C 1
ATOM 1409 O O . LEU A 1 179 ? 8.949 1.244 -13.151 1.00 85.69 179 LEU A O 1
ATOM 1413 N N . ARG A 1 180 ? 10.599 -0.179 -13.796 1.00 84.56 180 ARG A N 1
ATOM 1414 C CA . ARG A 1 180 ? 10.530 -1.076 -12.645 1.00 84.56 180 ARG A CA 1
ATOM 1415 C C . ARG A 1 180 ? 10.673 -0.270 -11.350 1.00 84.56 180 ARG A C 1
ATOM 1417 O O . ARG A 1 180 ? 11.672 0.421 -11.157 1.00 84.56 180 ARG A O 1
ATOM 1424 N N . ASN A 1 181 ? 9.683 -0.396 -10.483 1.00 81.62 181 ASN A N 1
ATOM 1425 C CA . ASN A 1 181 ? 9.594 0.192 -9.158 1.00 81.62 181 ASN A CA 1
ATOM 1426 C C . ASN A 1 181 ? 9.303 -0.948 -8.164 1.00 81.62 181 ASN A C 1
ATOM 1428 O O . ASN A 1 181 ? 8.438 -1.788 -8.409 1.00 81.62 181 ASN A O 1
ATOM 1432 N N . GLY A 1 182 ? 10.069 -1.008 -7.070 1.00 74.06 182 GLY A N 1
ATOM 1433 C CA . GLY A 1 182 ? 9.972 -2.086 -6.080 1.00 74.06 182 GLY A CA 1
ATOM 1434 C C . GLY A 1 182 ? 8.674 -2.076 -5.266 1.00 74.06 182 GLY A C 1
ATOM 1435 O O . GLY A 1 182 ? 8.232 -3.139 -4.828 1.00 74.06 182 GLY A O 1
ATOM 1436 N N . THR A 1 183 ? 8.064 -0.901 -5.119 1.00 70.62 183 THR A N 1
ATOM 1437 C CA . THR A 1 183 ? 6.807 -0.655 -4.404 1.00 70.62 183 THR A CA 1
ATOM 1438 C C . THR A 1 183 ? 5.611 -0.811 -5.340 1.00 70.62 183 THR A C 1
ATOM 1440 O O . THR A 1 183 ? 4.641 -1.472 -4.994 1.00 70.62 183 THR A O 1
ATOM 1443 N N . ARG A 1 184 ? 5.713 -0.311 -6.580 1.00 77.69 184 ARG A N 1
ATOM 1444 C CA . ARG A 1 184 ? 4.684 -0.491 -7.617 1.00 77.69 184 ARG A CA 1
ATOM 1445 C C . ARG A 1 184 ? 4.907 -1.784 -8.395 1.00 77.69 184 ARG A C 1
ATOM 1447 O O . ARG A 1 184 ? 5.484 -1.781 -9.484 1.00 77.69 184 ARG A O 1
ATOM 1454 N N . TRP A 1 185 ? 4.463 -2.896 -7.825 1.00 80.38 185 TRP A N 1
ATOM 1455 C CA . TRP A 1 185 ? 4.768 -4.255 -8.286 1.00 80.38 185 TRP A CA 1
ATOM 1456 C C . TRP A 1 185 ? 4.442 -4.526 -9.757 1.00 80.38 185 TRP A C 1
ATOM 1458 O O . TRP A 1 185 ? 5.255 -5.144 -10.453 1.00 80.38 185 TRP A O 1
ATOM 1468 N N . SER A 1 186 ? 3.319 -3.996 -10.251 1.00 79.69 186 SER A N 1
ATOM 1469 C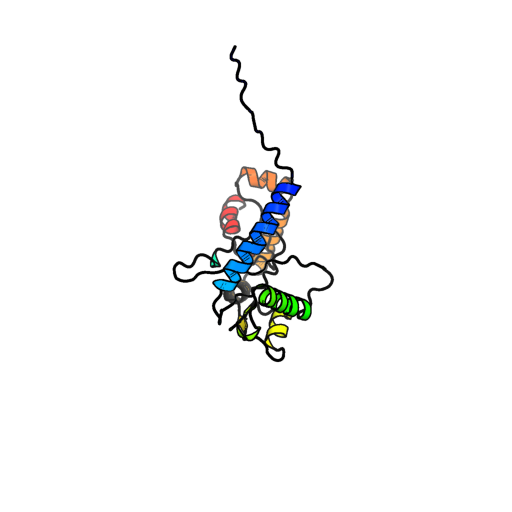 CA . SER A 1 186 ? 2.888 -4.144 -11.648 1.00 79.69 186 SER A CA 1
ATOM 1470 C C . SER A 1 186 ? 3.923 -3.640 -12.649 1.00 79.69 186 SER A C 1
ATOM 1472 O O . SER A 1 186 ? 4.106 -4.244 -13.703 1.00 79.69 186 SER A O 1
ATOM 1474 N N . SER A 1 187 ? 4.703 -2.615 -12.291 1.00 80.69 187 SER A N 1
ATOM 1475 C CA . SER A 1 187 ? 5.702 -1.995 -13.171 1.00 80.69 187 SER A CA 1
ATOM 1476 C C . SER A 1 187 ? 6.759 -2.955 -13.734 1.00 80.69 187 SER A C 1
ATOM 1478 O O . SER A 1 187 ? 7.428 -2.607 -14.707 1.00 80.69 187 SER A O 1
ATOM 1480 N N . THR A 1 188 ? 6.928 -4.146 -13.151 1.00 78.44 188 THR A N 1
ATOM 1481 C CA . THR A 1 188 ? 7.859 -5.175 -13.642 1.00 78.44 188 THR A CA 1
ATOM 1482 C C . THR A 1 188 ? 7.268 -6.015 -14.775 1.00 78.44 188 THR A C 1
ATOM 1484 O O . THR A 1 188 ? 7.987 -6.368 -15.705 1.00 78.44 188 THR A O 1
ATOM 1487 N N . TYR A 1 189 ? 5.975 -6.332 -14.708 1.00 74.69 189 TYR A N 1
ATOM 1488 C CA . TYR A 1 189 ? 5.287 -7.249 -15.627 1.00 74.69 189 TYR A CA 1
ATOM 1489 C C . TYR A 1 189 ? 4.176 -6.566 -16.432 1.00 74.69 189 TYR A C 1
ATOM 1491 O O . TYR A 1 189 ? 3.393 -7.231 -17.108 1.00 74.69 189 TYR A O 1
ATOM 1499 N N . GLU A 1 190 ? 4.127 -5.235 -16.386 1.00 75.56 190 GLU A N 1
ATOM 1500 C CA . GLU A 1 190 ? 3.216 -4.437 -17.190 1.00 75.56 190 GLU A CA 1
ATOM 1501 C C . GLU A 1 190 ? 3.292 -4.817 -18.674 1.00 75.56 190 GLU A C 1
ATOM 1503 O O . GLU A 1 190 ? 4.362 -4.859 -19.293 1.00 75.56 190 GLU A O 1
ATOM 1508 N N . THR A 1 191 ? 2.121 -5.003 -19.285 1.00 71.69 191 THR A N 1
ATOM 1509 C CA . THR A 1 191 ? 1.978 -5.394 -20.702 1.00 71.69 191 THR A CA 1
ATOM 1510 C C . THR A 1 191 ? 2.561 -4.358 -21.666 1.00 71.69 191 THR A C 1
ATOM 1512 O O . THR A 1 191 ? 2.790 -4.630 -22.847 1.00 71.69 191 THR A O 1
ATOM 1515 N N . ARG A 1 192 ? 2.846 -3.155 -21.157 1.00 77.88 192 ARG A N 1
ATOM 1516 C CA . ARG A 1 192 ? 3.434 -2.038 -21.891 1.00 77.88 192 ARG A CA 1
ATOM 1517 C C . ARG A 1 192 ? 4.763 -2.409 -22.559 1.00 77.88 192 ARG A C 1
ATOM 1519 O O . ARG A 1 192 ? 5.003 -1.960 -23.675 1.00 77.88 192 ARG A O 1
ATOM 1526 N N . TYR A 1 193 ? 5.587 -3.258 -21.938 1.00 76.50 193 TYR A N 1
ATOM 1527 C CA . TYR A 1 193 ? 6.850 -3.706 -22.542 1.00 76.50 193 TYR A CA 1
ATOM 1528 C C . TYR A 1 193 ? 6.624 -4.588 -23.772 1.00 76.50 193 TYR A C 1
ATOM 1530 O O . TYR A 1 193 ? 7.277 -4.390 -24.792 1.00 76.50 193 TYR A O 1
ATOM 1538 N N . VAL A 1 194 ? 5.650 -5.501 -23.707 1.00 77.56 194 VAL A N 1
ATOM 1539 C CA . VAL A 1 194 ? 5.284 -6.383 -24.828 1.00 77.56 194 VAL A CA 1
ATOM 1540 C C . VAL A 1 194 ? 4.756 -5.567 -26.006 1.00 77.56 194 VAL A C 1
ATOM 1542 O O . VAL A 1 194 ? 5.098 -5.843 -27.147 1.00 77.56 194 VAL A O 1
ATOM 1545 N N . LYS A 1 195 ? 3.983 -4.505 -25.744 1.00 81.62 195 LYS A N 1
ATOM 1546 C CA . LYS A 1 195 ? 3.485 -3.596 -26.793 1.00 81.62 195 LYS A CA 1
ATOM 1547 C C . LYS A 1 195 ? 4.589 -2.760 -27.443 1.00 81.62 195 LYS A C 1
ATOM 1549 O O . LYS A 1 195 ? 4.456 -2.367 -28.596 1.00 81.62 195 LYS A O 1
ATOM 1554 N N . LEU A 1 196 ? 5.654 -2.460 -26.701 1.00 78.81 196 LEU A N 1
ATOM 1555 C CA . LEU A 1 196 ? 6.796 -1.700 -27.202 1.00 78.81 196 LEU A CA 1
ATOM 1556 C C . LEU A 1 196 ? 7.813 -2.572 -27.942 1.00 78.81 196 LEU A C 1
ATOM 1558 O O . LEU A 1 196 ? 8.505 -2.059 -28.814 1.00 78.81 196 LEU A O 1
ATOM 1562 N N . GLN A 1 197 ? 7.884 -3.870 -27.638 1.00 79.00 197 GLN A N 1
ATOM 1563 C CA . GLN A 1 197 ? 8.847 -4.792 -28.241 1.00 79.00 197 GLN A CA 1
ATOM 1564 C C . GLN A 1 197 ? 8.851 -4.755 -29.787 1.00 79.00 197 GLN A C 1
ATOM 1566 O O . GLN A 1 197 ? 9.935 -4.600 -30.339 1.00 79.00 197 GLN A O 1
ATOM 1571 N N . PRO A 1 198 ? 7.712 -4.811 -30.510 1.00 79.06 198 PRO A N 1
ATOM 1572 C CA . PRO A 1 198 ? 7.719 -4.800 -31.977 1.00 79.06 198 PRO A CA 1
ATOM 1573 C C . PRO A 1 198 ? 8.134 -3.463 -32.598 1.00 79.06 198 PRO A C 1
ATOM 1575 O O . PRO A 1 198 ? 8.442 -3.412 -33.778 1.00 79.06 198 PRO A O 1
ATOM 1578 N N . LEU A 1 199 ? 8.097 -2.369 -31.833 1.00 73.12 199 LEU A N 1
ATOM 1579 C CA . LEU A 1 199 ? 8.349 -1.012 -32.333 1.00 73.12 199 LEU A CA 1
ATOM 1580 C C . LEU A 1 199 ? 9.825 -0.599 -32.208 1.00 73.12 199 LEU A C 1
ATOM 1582 O O . LEU A 1 199 ? 10.175 0.543 -32.503 1.00 73.12 199 LEU A O 1
ATOM 1586 N N . ILE A 1 200 ? 10.654 -1.485 -31.651 1.00 64.81 200 ILE A N 1
ATOM 1587 C CA . ILE A 1 200 ? 11.992 -1.181 -31.125 1.00 64.81 200 ILE A CA 1
ATOM 1588 C C . ILE A 1 200 ? 13.045 -2.190 -31.618 1.00 64.81 200 ILE A C 1
ATOM 1590 O O . ILE A 1 200 ? 14.239 -1.913 -31.498 1.00 64.81 200 ILE A O 1
ATOM 1594 N N . VAL A 1 201 ? 12.610 -3.331 -32.168 1.00 56.59 201 VAL A N 1
ATOM 1595 C CA . VAL A 1 201 ? 13.458 -4.331 -32.839 1.00 56.59 201 VAL A CA 1
ATOM 1596 C C . VAL A 1 201 ? 13.652 -3.951 -34.300 1.00 56.59 201 VAL A C 1
ATOM 1598 O O . VAL A 1 201 ? 12.649 -3.553 -34.930 1.00 56.59 201 VAL A O 1
#

Foldseek 3Di:
DDDDDDDPPPPPPDVVNVVVVVVVVCVVVLQVCLVPQDLADADAPEPLPDDDDDDDPPVQPDPVDHDDDQDDDDPPDPVDPALVVSVVVVVVSCVSSPHDPNSHQAYEYAPDPSLVVQQPDVVHHHYDHHPVNVVLVVVCVVCVVVVVVLVVLQVVLVVLQDPVSVVVCVVQDPDHRQHDDPSPSCSSVPCSSVVCVVSPD